Protein AF-A0A9Q0V8D4-F1 (afdb_monomer_lite)

Sequence (263 aa):
MNSQSNSGAQSPTPFKLQGSSTMDSQRQRESESTISQQLVALGELEFRKVFLILSYLGGKNLEEVLSADQIRGFKDLPMRDFESRIWVAFGCRGDYIKEEDRVKDLDWDSGKEHIYHCHVYPDGSYRFKGPYLSEQRNILQRTLGEDNILIVNFEGVKNERDSVSSSLDDYFAKYNKILREGIHVGLRCYRFFVFKDGGKKEKKKDSTTSPVKCCFIRMESVASIDNHDNILCGKTIRQARYLFMHGDNLSSLSNYMARLVTL

InterPro domains:
  IPR007855 RNA-dependent RNA polymerase [PTHR23079] (34-260)
  IPR057596 RDRP, core domain [PF05183] (127-260)
  IPR058751 RDRP, helical domain [PF26252] (38-108)

Secondary structure (DSSP, 8-state):
-------PPPPPPPP-------SGGGSTTS---PPPHHHHHHTTS-HHHHHHHHHHHTT--HHHH--HHHHHHTTTS-HHHHHHHHIIIIITSTTTS-GGGS--S--TTSSPPEEEEEEE-TTS-EEEEEEEE-SS--HHHHHH-GGGEEEEEEEPPP--SS-HHHHHHHHHHHHHHHHHH-EEETTEEEEEEEEEP--TT---S-TTEEEEEEEEEEEEE--TTS-TT-TTTT--HHHHHHHHHTGGG-S-HHHHHHHHTT-

Organism: Salix viminalis (NCBI:txid40686)

pLDDT: mean 76.06, std 22.31, range [28.19, 97.94]

Foldseek 3Di:
DDDDDDDDDDDDDDDDDDDDPDDPPPPPPPDPPPQDLLLQLLLLADLQLLLLLQQLQQQPDSVVQDDSVRSNVLRPDDPVVSLVVSCVSRSVPCVRHHPVQRPPPDPPPPPFAWAKEWEAELQLGIHIGDRDGDPDQDPCCVQQNRSFKYKYWYWDDDCPDPDPPVSVVNSVVSVVCCQVFADDSRQWGWHWQFKEQLPPPPPDDDPGTDRIITMTGTQDGPRPVDDCPRPNDPHDSVVVLCVVQVVVPDPDPVSSNVVRHVD

Structure (mmCIF, N/CA/C/O backbone):
data_AF-A0A9Q0V8D4-F1
#
_entry.id   AF-A0A9Q0V8D4-F1
#
loop_
_atom_site.group_PDB
_atom_site.id
_atom_site.type_symbol
_atom_site.label_atom_id
_atom_site.label_alt_id
_atom_site.label_comp_id
_atom_site.label_asym_id
_atom_site.label_entity_id
_atom_site.label_seq_id
_atom_site.pdbx_PDB_ins_code
_atom_site.Cartn_x
_atom_site.Cartn_y
_atom_site.Cartn_z
_atom_site.occupancy
_atom_site.B_iso_or_equiv
_atom_site.auth_seq_id
_atom_site.auth_comp_id
_atom_site.auth_asym_id
_atom_site.auth_atom_id
_atom_site.pdbx_PDB_model_num
ATOM 1 N N . MET A 1 1 ? 62.689 38.720 -33.793 1.00 34.50 1 MET A N 1
ATOM 2 C CA . MET A 1 1 ? 61.923 37.467 -33.955 1.00 34.50 1 MET A CA 1
ATOM 3 C C . MET A 1 1 ? 62.190 36.577 -32.752 1.00 34.50 1 MET A C 1
ATOM 5 O O . MET A 1 1 ? 63.342 36.431 -32.377 1.00 34.50 1 MET A O 1
ATOM 9 N N . ASN A 1 2 ? 61.106 36.034 -32.199 1.00 33.91 2 ASN A N 1
ATOM 10 C CA . ASN A 1 2 ? 60.981 35.011 -31.152 1.00 33.91 2 ASN A CA 1
ATOM 11 C C . ASN A 1 2 ? 61.173 35.418 -29.684 1.00 33.91 2 ASN A C 1
ATOM 13 O O . ASN A 1 2 ? 62.210 35.246 -29.052 1.00 33.91 2 ASN A O 1
ATOM 17 N N . SER A 1 3 ? 60.039 35.903 -29.185 1.00 33.44 3 SER A N 1
ATOM 18 C CA . SER A 1 3 ? 59.543 3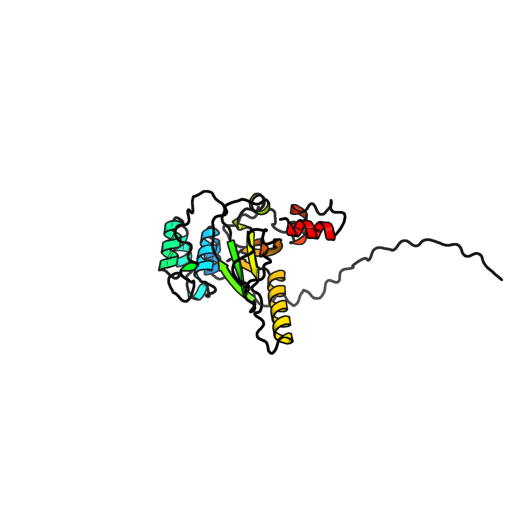6.018 -27.821 1.00 33.44 3 SER A CA 1
ATOM 19 C C . SER A 1 3 ? 59.558 34.687 -27.055 1.00 33.44 3 SER A C 1
ATOM 21 O O . SER A 1 3 ? 59.167 33.648 -27.585 1.00 33.44 3 SER A O 1
ATOM 23 N N . GLN A 1 4 ? 59.939 34.750 -25.778 1.00 34.16 4 GLN A N 1
ATOM 24 C CA . GLN A 1 4 ? 59.767 33.687 -24.787 1.00 34.16 4 GLN A CA 1
ATOM 25 C C . GLN A 1 4 ? 58.281 33.546 -24.412 1.00 34.16 4 GLN A C 1
ATOM 27 O O . GLN A 1 4 ? 57.649 34.519 -24.005 1.00 34.16 4 GLN A O 1
ATOM 32 N N . SER A 1 5 ? 57.726 32.338 -24.526 1.00 35.38 5 SER A N 1
ATOM 33 C CA . SER A 1 5 ? 56.383 31.992 -24.046 1.00 35.38 5 SER A CA 1
ATOM 34 C C . SER A 1 5 ? 56.478 31.227 -22.727 1.00 35.38 5 SER A C 1
ATOM 36 O O . SER A 1 5 ? 56.947 30.090 -22.691 1.00 35.38 5 SER A O 1
ATOM 38 N N . ASN A 1 6 ? 56.025 31.873 -21.654 1.00 33.72 6 ASN A N 1
ATOM 39 C CA . ASN A 1 6 ? 55.907 31.324 -20.309 1.00 33.72 6 ASN A CA 1
ATOM 40 C C . ASN A 1 6 ? 54.561 30.582 -20.178 1.00 33.72 6 ASN A C 1
ATOM 42 O O . ASN A 1 6 ? 53.503 31.154 -20.444 1.00 33.72 6 ASN A O 1
ATOM 46 N N . SER A 1 7 ? 54.600 29.309 -19.794 1.00 33.38 7 SER A N 1
ATOM 47 C CA . SER A 1 7 ? 53.437 28.443 -19.586 1.00 33.38 7 SER A CA 1
ATOM 48 C C . SER A 1 7 ? 52.847 28.651 -18.187 1.00 33.38 7 SER A C 1
ATOM 50 O O . SER A 1 7 ? 53.375 28.136 -17.203 1.00 33.38 7 SER A O 1
ATOM 52 N N . GLY A 1 8 ? 51.748 29.405 -18.099 1.00 30.98 8 GLY A N 1
ATOM 53 C CA . GLY A 1 8 ? 50.935 29.550 -16.889 1.00 30.98 8 GLY A CA 1
ATOM 54 C C . GLY A 1 8 ? 49.796 28.529 -16.856 1.00 30.98 8 GLY A C 1
ATOM 55 O O . GLY A 1 8 ? 48.944 28.520 -17.741 1.00 30.98 8 GLY A O 1
ATOM 56 N N . ALA A 1 9 ? 49.781 27.680 -15.829 1.00 31.69 9 ALA A N 1
ATOM 57 C CA . ALA A 1 9 ? 48.687 26.765 -15.526 1.00 31.69 9 ALA A CA 1
ATOM 58 C C . ALA A 1 9 ? 47.446 27.546 -15.052 1.00 31.69 9 ALA A C 1
ATOM 60 O O . ALA A 1 9 ? 47.523 28.315 -14.095 1.00 31.69 9 ALA A O 1
ATOM 61 N N . GLN A 1 10 ? 46.303 27.343 -15.714 1.00 33.03 10 GLN A N 1
ATOM 62 C CA . GLN A 1 10 ? 45.004 27.873 -15.297 1.00 33.03 10 GLN A CA 1
ATOM 63 C C . GLN A 1 10 ? 44.174 26.774 -14.625 1.00 33.03 10 GLN A C 1
ATOM 65 O O . GLN A 1 10 ? 43.862 25.749 -15.229 1.00 33.03 10 GLN A O 1
ATOM 70 N N . SER A 1 11 ? 43.801 27.017 -13.372 1.00 33.09 11 SER A N 1
ATOM 71 C CA . SER A 1 11 ? 42.804 26.252 -12.620 1.00 33.09 11 SER A CA 1
ATOM 72 C C . SER A 1 11 ? 41.388 26.607 -13.109 1.00 33.09 11 SER A C 1
ATOM 74 O O . SER A 1 11 ? 41.104 27.797 -13.268 1.00 33.09 11 SER A O 1
ATOM 76 N N . PRO A 1 12 ? 40.463 25.647 -13.305 1.00 32.66 12 PRO A N 1
ATOM 77 C CA . PRO A 1 12 ? 39.091 25.973 -13.672 1.00 32.66 12 PRO A CA 1
ATOM 78 C C . PRO A 1 12 ? 38.284 26.454 -12.460 1.00 32.66 12 PRO A C 1
ATOM 80 O O . PRO A 1 12 ? 38.294 25.856 -11.384 1.00 32.66 12 PRO A O 1
ATOM 83 N N . THR A 1 13 ? 37.579 27.560 -12.666 1.00 34.94 13 THR A N 1
ATOM 84 C CA . THR A 1 13 ? 36.689 28.249 -11.726 1.00 34.94 13 THR A CA 1
ATOM 85 C C . THR A 1 13 ? 35.383 27.459 -11.509 1.00 34.94 13 THR A C 1
ATOM 87 O O . THR A 1 13 ? 34.911 26.812 -12.446 1.00 34.94 13 THR A O 1
ATOM 90 N N . PRO A 1 14 ? 34.739 27.513 -10.325 1.00 29.92 14 PRO A N 1
ATOM 91 C CA . PRO A 1 14 ? 33.478 26.812 -10.085 1.00 29.92 14 PRO A CA 1
ATOM 92 C C . PRO A 1 14 ? 32.296 27.549 -10.730 1.00 29.92 14 PRO A C 1
ATOM 94 O O . PRO A 1 14 ? 32.128 28.756 -10.547 1.00 29.92 14 PRO A O 1
ATOM 97 N N . PHE A 1 15 ? 31.439 26.804 -11.431 1.00 28.19 15 PHE A N 1
ATOM 98 C CA . PHE A 1 15 ? 30.155 27.283 -11.946 1.00 28.19 15 PHE A CA 1
ATOM 99 C C . PHE A 1 15 ? 29.238 27.730 -10.797 1.00 28.19 15 PHE A C 1
ATOM 101 O O . PHE A 1 15 ? 28.840 26.936 -9.945 1.00 28.19 15 PHE A O 1
ATOM 108 N N . LYS A 1 16 ? 28.883 29.016 -10.796 1.00 29.31 16 LYS A N 1
ATOM 109 C CA . LYS A 1 16 ? 27.922 29.630 -9.876 1.00 29.31 16 LYS A CA 1
ATOM 110 C C . LYS A 1 16 ? 26.531 29.546 -10.518 1.00 29.31 16 LYS A C 1
ATOM 112 O O . LYS A 1 16 ? 26.264 30.256 -11.481 1.00 29.31 16 LYS A O 1
ATOM 117 N N . LEU A 1 17 ? 25.654 28.678 -10.013 1.00 29.62 17 LEU A N 1
ATOM 118 C CA . LEU A 1 17 ? 24.229 28.699 -10.367 1.00 29.62 17 LEU A CA 1
ATOM 119 C C . LEU A 1 17 ? 23.540 29.788 -9.539 1.00 29.62 17 LEU A C 1
ATOM 121 O O . LEU A 1 17 ? 23.401 29.669 -8.323 1.00 29.62 17 LEU A O 1
ATOM 125 N N . GLN A 1 18 ? 23.163 30.872 -10.210 1.00 30.67 18 GLN A N 1
ATOM 126 C CA . GLN A 1 18 ? 22.430 31.998 -9.644 1.00 30.67 18 GLN A CA 1
ATOM 127 C C . GLN A 1 18 ? 20.932 31.772 -9.885 1.00 30.67 18 GLN A C 1
ATOM 129 O O . GLN A 1 18 ? 20.522 31.456 -11.001 1.00 30.67 18 GLN A O 1
ATOM 134 N N . GLY A 1 19 ? 20.133 31.875 -8.822 1.00 31.94 19 GLY A N 1
ATOM 135 C CA . GLY A 1 19 ? 18.688 31.672 -8.867 1.00 31.94 19 GLY A CA 1
ATOM 136 C C . GLY A 1 19 ? 17.954 32.777 -9.626 1.00 31.94 19 GLY A C 1
ATOM 137 O O . GLY A 1 19 ? 18.363 33.936 -9.616 1.00 31.94 19 GLY A O 1
ATOM 138 N N . SER A 1 20 ? 16.835 32.404 -10.245 1.00 30.89 20 SER A N 1
ATOM 139 C CA . SER A 1 20 ? 15.828 33.330 -10.757 1.00 30.89 20 SER A CA 1
ATOM 140 C C . SER A 1 20 ? 14.457 32.845 -10.294 1.00 30.89 20 SER A C 1
ATOM 142 O O . SER A 1 20 ? 13.921 31.849 -10.772 1.00 30.89 20 SER A O 1
ATOM 144 N N . SER A 1 21 ? 13.944 33.537 -9.282 1.00 44.94 21 SER A N 1
ATOM 145 C CA . SER A 1 21 ? 12.625 33.390 -8.686 1.00 44.94 21 SER A CA 1
ATOM 146 C C . SER A 1 21 ? 11.676 34.398 -9.332 1.00 44.94 21 SER A C 1
ATOM 148 O O . SER A 1 21 ? 11.680 35.561 -8.925 1.00 44.94 21 SER A O 1
ATOM 150 N N . THR A 1 22 ? 10.889 34.023 -10.347 1.00 35.22 22 THR A N 1
ATOM 151 C CA . THR A 1 22 ? 9.712 34.842 -10.742 1.00 35.22 22 THR A CA 1
ATOM 152 C C . THR A 1 22 ? 8.653 34.153 -11.616 1.00 35.22 22 THR A C 1
ATOM 154 O O . THR A 1 22 ? 7.845 34.845 -12.223 1.00 35.22 22 THR A O 1
ATOM 157 N N . MET A 1 23 ? 8.591 32.817 -11.676 1.00 33.41 23 MET A N 1
ATOM 158 C CA . MET A 1 23 ? 7.560 32.107 -12.469 1.00 33.41 23 MET A CA 1
ATOM 159 C C . MET A 1 23 ? 6.637 31.191 -11.639 1.00 33.41 23 MET A C 1
ATOM 161 O O . MET A 1 23 ? 5.681 30.641 -12.180 1.00 33.41 23 MET A O 1
ATOM 165 N N . ASP A 1 24 ? 6.858 31.067 -10.324 1.00 32.22 24 ASP A N 1
ATOM 166 C CA . ASP A 1 24 ? 6.107 30.130 -9.466 1.00 32.22 24 ASP A CA 1
ATOM 167 C C . ASP A 1 24 ? 4.767 30.671 -8.936 1.00 32.22 24 ASP A C 1
ATOM 169 O O . ASP A 1 24 ? 3.929 29.905 -8.461 1.00 32.22 24 ASP A O 1
ATOM 173 N N . SER A 1 25 ? 4.497 31.973 -9.053 1.00 34.06 25 SER A N 1
ATOM 174 C CA . SER A 1 25 ? 3.331 32.589 -8.394 1.00 34.06 25 SER A CA 1
ATOM 175 C C . SER A 1 25 ? 1.994 32.425 -9.133 1.00 34.06 25 SER A C 1
ATOM 177 O O . SER A 1 25 ? 0.979 32.940 -8.667 1.00 34.06 25 SER A O 1
ATOM 179 N N . GLN A 1 26 ? 1.950 31.720 -10.270 1.00 36.88 26 GLN A N 1
ATOM 180 C CA . GLN A 1 26 ? 0.725 31.572 -11.078 1.00 36.88 26 GLN A CA 1
ATOM 181 C C . GLN A 1 26 ? 0.238 30.130 -11.289 1.00 36.88 26 GLN A C 1
ATOM 183 O O . GLN A 1 26 ? -0.765 29.942 -11.969 1.00 36.88 26 GLN A O 1
ATOM 188 N N . ARG A 1 27 ? 0.863 29.115 -10.671 1.00 37.31 27 ARG A N 1
ATOM 189 C CA . ARG A 1 27 ? 0.414 27.707 -10.786 1.00 37.31 27 ARG A CA 1
ATOM 190 C C . ARG A 1 27 ? -0.166 27.074 -9.519 1.00 37.31 27 ARG A C 1
ATOM 192 O O . ARG A 1 27 ? -0.635 25.947 -9.586 1.00 37.31 27 ARG A O 1
ATOM 199 N N . GLN A 1 28 ? -0.216 27.777 -8.388 1.00 38.19 28 GLN A N 1
ATOM 200 C CA . GLN A 1 28 ? -0.781 27.240 -7.137 1.00 38.19 28 GLN A CA 1
ATOM 201 C C . GLN A 1 28 ? -2.301 27.446 -6.985 1.00 38.19 28 GLN A C 1
ATOM 203 O O . GLN A 1 28 ? -2.777 27.717 -5.887 1.00 38.19 28 GLN A O 1
ATOM 208 N N . ARG A 1 29 ? -3.090 27.364 -8.064 1.00 40.16 29 ARG A N 1
ATOM 209 C CA . ARG A 1 29 ? -4.550 27.555 -7.955 1.00 40.16 29 ARG A CA 1
ATOM 210 C C . ARG A 1 29 ? -5.429 26.558 -8.702 1.00 40.16 29 ARG A C 1
ATOM 212 O O . ARG A 1 29 ? -6.610 26.830 -8.876 1.00 40.16 29 ARG A O 1
ATOM 219 N N . GLU A 1 30 ? -4.903 25.393 -9.070 1.00 37.16 30 GLU A N 1
ATOM 220 C CA . GLU A 1 30 ? -5.718 24.326 -9.655 1.00 37.16 30 GLU A CA 1
ATOM 221 C C . GLU A 1 30 ? -5.429 22.980 -8.968 1.00 37.16 30 GLU A C 1
ATOM 223 O O . GLU A 1 30 ? -4.293 22.518 -8.926 1.00 37.16 30 GLU A O 1
ATOM 228 N N . SER A 1 31 ? -6.506 22.424 -8.396 1.00 41.25 31 SER A N 1
ATOM 229 C CA . SER A 1 31 ? -6.669 21.208 -7.582 1.00 41.25 31 SER A CA 1
ATOM 230 C C . SER A 1 31 ? -6.040 21.191 -6.179 1.00 41.25 31 SER A C 1
ATOM 232 O O . SER A 1 31 ? -5.084 20.464 -5.917 1.00 41.25 31 SER A O 1
ATOM 234 N N . GLU A 1 32 ? -6.677 21.868 -5.218 1.00 41.41 32 GLU A N 1
ATOM 235 C CA . GLU A 1 32 ? -6.801 21.278 -3.878 1.00 41.41 32 GLU A CA 1
ATOM 236 C C . GLU A 1 32 ? -7.605 19.979 -4.037 1.00 41.41 32 GLU A C 1
ATOM 238 O O . GLU A 1 32 ? -8.834 19.982 -4.026 1.00 41.41 32 GLU A O 1
ATOM 243 N N . SER A 1 33 ? -6.926 18.857 -4.288 1.00 57.62 33 SER A N 1
ATOM 244 C CA . SER A 1 33 ? -7.575 17.550 -4.249 1.00 57.62 33 SER A CA 1
ATOM 245 C C . SER A 1 33 ? -7.997 17.303 -2.804 1.00 57.62 33 SER A C 1
ATOM 247 O O . SER A 1 33 ? -7.166 16.966 -1.957 1.00 57.62 33 SER A O 1
ATOM 249 N N . THR A 1 34 ? -9.269 17.532 -2.492 1.00 81.00 34 THR A N 1
ATOM 250 C CA . THR A 1 34 ? -9.817 17.220 -1.175 1.00 81.00 34 THR A CA 1
ATOM 251 C C . THR A 1 34 ? -9.578 15.737 -0.900 1.00 81.00 34 THR A C 1
ATOM 253 O O . THR A 1 34 ? -10.016 14.883 -1.670 1.00 81.00 34 THR A O 1
ATOM 256 N N . ILE A 1 35 ? -8.838 15.425 0.166 1.00 87.69 35 ILE A N 1
ATOM 257 C CA . ILE A 1 35 ? -8.590 14.041 0.579 1.00 87.69 35 ILE A CA 1
ATOM 258 C C . ILE A 1 35 ? -9.947 13.385 0.864 1.00 87.69 35 ILE A C 1
ATOM 260 O O . ILE A 1 35 ? -10.732 13.916 1.653 1.00 87.69 35 ILE A O 1
ATOM 264 N N . SER A 1 36 ? -10.235 12.246 0.225 1.00 94.44 36 SER A N 1
ATOM 265 C CA . SER A 1 36 ? -11.513 11.554 0.417 1.00 94.44 36 SER A CA 1
ATOM 266 C C . SER A 1 36 ? -11.652 11.043 1.853 1.00 94.44 36 SER A C 1
ATOM 268 O O . SER A 1 36 ? -10.671 10.681 2.510 1.00 94.44 36 SER A O 1
ATOM 270 N N . GLN A 1 37 ? -12.885 10.984 2.362 1.00 96.56 37 GLN A N 1
ATOM 271 C CA . GLN A 1 37 ? -13.141 10.489 3.720 1.00 96.56 37 GLN A CA 1
ATOM 272 C C . GLN A 1 37 ? -12.696 9.029 3.896 1.00 96.56 37 GLN A C 1
ATOM 274 O O . GLN A 1 37 ? -12.321 8.632 4.998 1.00 96.56 37 GLN A O 1
ATOM 279 N N . GLN A 1 38 ? -12.705 8.243 2.818 1.00 97.38 38 GLN A N 1
ATOM 280 C CA . GLN A 1 38 ? -12.220 6.870 2.769 1.00 97.38 38 GLN A CA 1
ATOM 281 C C . GLN A 1 38 ? -10.701 6.808 2.945 1.00 97.38 38 GLN A C 1
ATOM 283 O O . GLN A 1 38 ? -10.216 5.991 3.725 1.00 97.38 38 GLN A O 1
ATOM 288 N N . LEU A 1 39 ? -9.949 7.691 2.279 1.00 96.56 39 LEU A N 1
ATOM 289 C CA . LEU A 1 39 ? -8.502 7.793 2.473 1.00 96.56 39 LEU A CA 1
ATOM 290 C C . LEU A 1 39 ? -8.156 8.254 3.893 1.00 96.56 39 LEU A C 1
ATOM 292 O O . LEU A 1 39 ? -7.235 7.701 4.494 1.00 96.56 39 LEU A O 1
ATOM 296 N N . VAL A 1 40 ? -8.920 9.199 4.456 1.00 96.44 40 VAL A N 1
ATOM 297 C CA . VAL A 1 40 ? -8.787 9.588 5.872 1.00 96.44 40 VAL A CA 1
ATOM 298 C C . VAL A 1 40 ? -9.030 8.385 6.780 1.00 96.44 40 VAL A C 1
ATOM 300 O O . VAL A 1 40 ? -8.190 8.100 7.626 1.00 96.44 40 VAL A O 1
ATOM 303 N N . ALA A 1 41 ? -10.115 7.635 6.559 1.00 97.56 41 ALA A N 1
ATOM 304 C CA . ALA A 1 41 ? -10.421 6.439 7.337 1.00 97.56 41 ALA A CA 1
ATOM 305 C C . ALA A 1 41 ? -9.311 5.380 7.227 1.00 97.56 41 ALA A C 1
ATOM 307 O O . ALA A 1 41 ? -8.917 4.821 8.245 1.00 97.56 41 ALA A O 1
ATOM 308 N N . LEU A 1 42 ? -8.739 5.144 6.037 1.00 97.44 42 LEU A N 1
ATOM 309 C CA . LEU A 1 42 ? -7.567 4.269 5.889 1.00 97.44 42 LEU A CA 1
ATOM 310 C C . LEU A 1 42 ? -6.370 4.772 6.709 1.00 97.44 42 LEU A C 1
ATOM 312 O O . LEU A 1 42 ? -5.655 3.966 7.296 1.00 97.44 42 LEU A O 1
ATOM 316 N N . GLY A 1 43 ? -6.165 6.087 6.794 1.00 95.81 43 GLY A N 1
ATOM 317 C CA . GLY A 1 43 ? -5.111 6.704 7.603 1.00 95.81 43 GLY A CA 1
ATOM 318 C C . GLY A 1 43 ? -5.235 6.485 9.116 1.00 95.81 43 GLY A C 1
ATOM 319 O O . GLY A 1 43 ? -4.294 6.797 9.845 1.00 95.81 43 GLY A O 1
ATOM 320 N N . GLU A 1 44 ? -6.362 5.946 9.589 1.00 95.94 44 GLU A N 1
ATOM 321 C CA . GLU A 1 44 ? -6.610 5.603 10.993 1.00 95.94 44 GLU A CA 1
ATOM 322 C C . GLU A 1 44 ? -6.272 4.135 11.326 1.00 95.94 44 GLU A C 1
ATOM 324 O O . GLU A 1 44 ? -6.278 3.766 12.502 1.00 95.94 44 GLU A O 1
ATOM 329 N N . LEU A 1 45 ? -6.022 3.290 10.317 1.00 96.62 45 LEU A N 1
ATOM 330 C CA . LEU A 1 45 ? -5.772 1.853 10.468 1.00 96.62 45 LEU A CA 1
ATOM 331 C C . LEU A 1 45 ? -4.266 1.542 10.532 1.00 96.62 45 LEU A C 1
ATOM 333 O O . LEU A 1 45 ? -3.431 2.236 9.949 1.00 96.62 45 LEU A O 1
ATOM 337 N N . GLU A 1 46 ? -3.918 0.427 11.184 1.00 94.69 46 GLU A N 1
ATOM 338 C CA . GLU A 1 46 ? -2.583 -0.178 11.076 1.00 94.69 46 GLU A CA 1
ATOM 339 C C . GLU A 1 46 ? -2.218 -0.431 9.603 1.00 94.69 46 GLU A C 1
ATOM 341 O O . GLU A 1 46 ? -3.072 -0.826 8.803 1.00 94.69 46 GLU A O 1
ATOM 346 N N . PHE A 1 47 ? -0.945 -0.263 9.221 1.00 94.94 47 PHE A N 1
ATOM 347 C CA . PHE A 1 47 ? -0.563 -0.345 7.806 1.00 94.94 47 PHE A CA 1
ATOM 348 C C . PHE A 1 47 ? -0.898 -1.687 7.161 1.00 94.94 47 PHE A C 1
ATOM 350 O O . PHE A 1 47 ? -1.443 -1.704 6.061 1.00 94.94 47 PHE A O 1
ATOM 357 N N . ARG A 1 48 ? -0.654 -2.803 7.857 1.00 94.56 48 ARG A N 1
ATOM 358 C CA . ARG A 1 48 ? -1.000 -4.146 7.370 1.00 94.56 48 ARG A CA 1
ATOM 359 C C . ARG A 1 48 ? -2.476 -4.276 6.977 1.00 94.56 48 ARG A C 1
ATOM 361 O O . ARG A 1 48 ? -2.784 -4.919 5.976 1.00 94.56 48 ARG A O 1
ATOM 368 N N . LYS A 1 49 ? -3.382 -3.607 7.700 1.00 96.44 49 LYS A N 1
ATOM 369 C CA . LYS A 1 49 ? -4.820 -3.577 7.398 1.00 96.44 49 LYS A CA 1
ATOM 370 C C . LYS A 1 49 ? -5.119 -2.747 6.155 1.00 96.44 49 LYS A C 1
ATOM 372 O O . LYS A 1 49 ? -5.834 -3.209 5.268 1.00 96.44 49 LYS A O 1
ATOM 377 N N . VAL A 1 50 ? -4.536 -1.549 6.075 1.00 97.38 50 VAL A N 1
ATOM 378 C CA . VAL A 1 50 ? -4.640 -0.672 4.896 1.00 97.38 50 VAL A CA 1
ATOM 379 C C . VAL A 1 50 ? -4.167 -1.406 3.648 1.00 97.38 50 VAL A C 1
ATOM 381 O O . VAL A 1 50 ? -4.864 -1.440 2.636 1.00 97.38 50 VAL A O 1
ATOM 384 N N . PHE A 1 51 ? -2.998 -2.035 3.736 1.00 97.44 51 PHE A N 1
ATOM 385 C CA . PHE A 1 51 ? -2.392 -2.742 2.623 1.00 97.44 51 PHE A CA 1
ATOM 386 C C . PHE A 1 51 ? -3.257 -3.910 2.149 1.00 97.44 51 PHE A C 1
ATOM 388 O O . PHE A 1 51 ? -3.465 -4.071 0.949 1.00 97.44 51 PHE A O 1
ATOM 395 N N . LEU A 1 52 ? -3.804 -4.693 3.082 1.00 96.56 52 LEU A N 1
ATOM 396 C CA . LEU A 1 52 ? -4.643 -5.839 2.750 1.00 96.56 52 LEU A CA 1
ATOM 397 C C . LEU A 1 52 ? -5.969 -5.412 2.095 1.00 96.56 52 LEU A C 1
ATOM 399 O O . LEU A 1 52 ? -6.375 -6.032 1.114 1.00 96.56 52 LEU A O 1
ATOM 403 N N . ILE A 1 53 ? -6.596 -4.314 2.548 1.00 97.38 53 ILE A N 1
ATOM 404 C CA . ILE A 1 53 ? -7.766 -3.726 1.864 1.00 97.38 53 ILE A CA 1
ATOM 405 C C . ILE A 1 53 ? -7.414 -3.388 0.414 1.00 97.38 53 ILE A C 1
ATOM 407 O O . ILE A 1 53 ? -8.100 -3.826 -0.507 1.00 97.38 53 ILE A O 1
ATOM 411 N N . LEU A 1 54 ? -6.329 -2.640 0.200 1.00 97.12 54 LEU A N 1
ATOM 412 C CA . LEU A 1 54 ? -5.920 -2.205 -1.137 1.00 97.12 54 LEU A CA 1
ATOM 413 C C . LEU A 1 54 ? -5.497 -3.381 -2.031 1.00 97.12 54 LEU A C 1
ATOM 415 O O . LEU A 1 54 ? -5.735 -3.351 -3.239 1.00 97.12 54 LEU A O 1
ATOM 419 N N . SER A 1 55 ? -4.915 -4.434 -1.453 1.00 95.88 55 SER A N 1
ATOM 420 C CA . SER A 1 55 ? -4.612 -5.672 -2.172 1.00 95.88 55 SER A CA 1
ATOM 421 C C . SER A 1 55 ? -5.894 -6.376 -2.624 1.00 95.88 55 SER A C 1
ATOM 423 O O . SER A 1 55 ? -6.012 -6.723 -3.798 1.00 95.88 55 SER A O 1
ATOM 425 N N . TYR A 1 56 ? -6.891 -6.506 -1.742 1.00 96.25 56 TYR A N 1
ATOM 426 C CA . TYR A 1 56 ? -8.147 -7.208 -2.041 1.00 96.25 56 TYR A CA 1
ATOM 427 C C . TYR A 1 56 ? -9.083 -6.412 -2.955 1.00 96.25 56 TYR A C 1
ATOM 429 O O . TYR A 1 56 ? -9.923 -7.005 -3.625 1.00 96.25 56 TYR A O 1
ATOM 437 N N . LEU A 1 57 ? -8.922 -5.088 -3.037 1.00 95.00 57 LEU A N 1
ATOM 438 C CA . LEU A 1 57 ? -9.575 -4.269 -4.062 1.00 95.00 57 LEU A CA 1
ATOM 439 C C . LEU A 1 57 ? -9.016 -4.537 -5.462 1.00 95.00 57 LEU A C 1
ATOM 441 O O . LEU A 1 57 ? -9.694 -4.261 -6.447 1.00 95.00 57 LEU A O 1
ATOM 445 N N . GLY A 1 58 ? -7.780 -5.035 -5.575 1.00 91.06 58 GLY A N 1
ATOM 446 C CA . GLY A 1 58 ? -7.186 -5.430 -6.851 1.00 91.06 58 GLY A CA 1
ATOM 447 C C . GLY A 1 58 ? -7.153 -4.327 -7.912 1.00 91.06 58 GLY A C 1
ATOM 448 O O . GLY A 1 58 ? -7.223 -4.616 -9.106 1.00 91.06 58 GLY A O 1
ATOM 449 N N . GLY A 1 59 ? -7.048 -3.067 -7.485 1.00 89.50 59 GLY A N 1
ATOM 450 C CA . GLY A 1 59 ? -7.037 -1.892 -8.361 1.00 89.50 59 GLY A CA 1
ATOM 451 C C . GLY A 1 59 ? -8.412 -1.272 -8.632 1.00 89.50 59 GLY A C 1
ATOM 452 O O . GLY A 1 59 ? -8.488 -0.299 -9.378 1.00 89.50 59 GLY A O 1
ATOM 453 N N . LYS A 1 60 ? -9.494 -1.794 -8.039 1.00 92.62 60 LYS A N 1
ATOM 454 C CA . LYS A 1 60 ? -10.794 -1.109 -8.032 1.00 92.62 60 LYS A CA 1
ATOM 455 C C . LYS A 1 60 ? -10.728 0.168 -7.197 1.00 92.62 60 LYS A C 1
ATOM 457 O O . LYS A 1 60 ? -9.950 0.265 -6.247 1.00 92.62 60 LYS A O 1
ATOM 462 N N . ASN A 1 61 ? -11.569 1.130 -7.560 1.00 92.31 61 ASN A N 1
ATOM 463 C CA . ASN A 1 61 ? -11.686 2.393 -6.851 1.00 92.31 61 ASN A CA 1
ATOM 464 C C . ASN A 1 61 ? -12.192 2.150 -5.412 1.00 92.31 61 ASN A C 1
ATOM 466 O O . ASN A 1 61 ? -13.159 1.419 -5.201 1.00 92.31 61 ASN A O 1
ATOM 470 N N . LEU A 1 62 ? -11.513 2.734 -4.419 1.00 95.00 62 LEU A N 1
ATOM 471 C CA . LEU A 1 62 ? -11.824 2.544 -2.999 1.00 95.00 62 LEU A CA 1
ATOM 472 C C . LEU A 1 62 ? -13.216 3.088 -2.658 1.00 95.00 62 LEU A C 1
ATOM 474 O O . LEU A 1 62 ? -13.988 2.423 -1.967 1.00 95.00 62 LEU A O 1
ATOM 478 N N . GLU A 1 63 ? -13.525 4.283 -3.156 1.00 94.44 63 GLU A N 1
ATOM 479 C CA . GLU A 1 63 ? -14.764 5.014 -2.919 1.00 94.44 63 GLU A CA 1
ATOM 480 C C . GLU A 1 63 ? -15.992 4.325 -3.535 1.00 94.44 63 GLU A C 1
ATOM 482 O O . GLU A 1 63 ? -17.096 4.478 -3.016 1.00 94.44 63 GLU A O 1
ATOM 487 N N . GLU A 1 64 ? -15.808 3.532 -4.594 1.00 93.44 64 GLU A N 1
ATOM 488 C CA . GLU A 1 64 ? -16.872 2.729 -5.216 1.00 93.44 64 GLU A CA 1
ATOM 489 C C . GLU A 1 64 ? -17.200 1.445 -4.436 1.00 93.44 64 GLU A C 1
ATOM 491 O O . GLU A 1 64 ? -18.280 0.874 -4.603 1.00 93.44 64 GLU A O 1
ATOM 49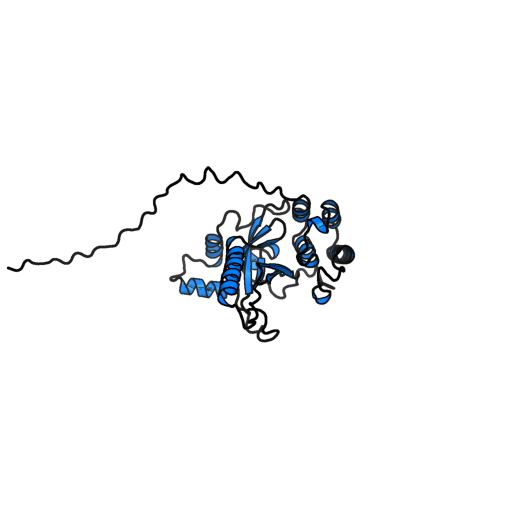6 N N . VAL A 1 65 ? -16.276 0.960 -3.600 1.00 94.75 65 VAL A N 1
ATOM 497 C CA . VAL A 1 65 ? -16.410 -0.343 -2.926 1.00 94.75 65 VAL A CA 1
ATOM 498 C C . VAL A 1 65 ? -16.700 -0.207 -1.437 1.00 94.75 65 VAL A C 1
ATOM 500 O O . VAL A 1 65 ? -17.455 -1.017 -0.894 1.00 94.75 65 VAL A O 1
ATOM 503 N N . LEU A 1 66 ? -16.100 0.780 -0.769 1.00 96.00 66 LEU A N 1
ATOM 504 C CA . LEU A 1 66 ? -16.169 0.942 0.680 1.00 96.00 66 LEU A CA 1
ATOM 505 C C . LEU A 1 66 ? -16.559 2.365 1.076 1.00 96.00 66 LEU A C 1
ATOM 507 O O . LEU A 1 66 ? -16.028 3.354 0.568 1.00 96.00 66 LEU A O 1
ATOM 511 N N . SER A 1 67 ? -17.434 2.467 2.076 1.00 97.19 67 SER A N 1
ATOM 512 C CA . SER A 1 67 ? -17.650 3.721 2.794 1.00 97.19 67 SER A CA 1
ATOM 513 C C . SER A 1 67 ? -16.584 3.938 3.872 1.00 97.19 67 SER A C 1
ATOM 515 O O . SER A 1 67 ? -15.968 2.994 4.377 1.00 97.19 67 SER A O 1
ATOM 517 N N . ALA A 1 68 ? -16.391 5.196 4.276 1.00 97.81 68 ALA A N 1
ATOM 518 C CA . ALA A 1 68 ? -15.482 5.539 5.368 1.00 97.81 68 ALA A CA 1
ATOM 519 C C . ALA A 1 68 ? -15.872 4.844 6.691 1.00 97.81 68 ALA A C 1
ATOM 521 O O . ALA A 1 68 ? -15.002 4.385 7.430 1.00 97.81 68 ALA A O 1
ATOM 522 N N . ASP A 1 69 ? -17.171 4.694 6.960 1.00 97.88 69 ASP A N 1
ATOM 523 C CA . ASP A 1 69 ? -17.671 4.036 8.174 1.00 97.88 69 ASP A CA 1
ATOM 524 C C . ASP A 1 69 ? -17.421 2.528 8.169 1.00 97.88 69 ASP A C 1
ATOM 526 O O . ASP A 1 69 ? -17.076 1.958 9.204 1.00 97.88 69 ASP A O 1
ATOM 530 N N . GLN A 1 70 ? -17.523 1.873 7.005 1.00 97.06 70 GLN A N 1
ATOM 531 C CA . GLN A 1 70 ? -17.144 0.464 6.879 1.00 97.06 70 GLN A CA 1
ATOM 532 C C . GLN A 1 70 ? -15.662 0.269 7.204 1.00 97.06 70 GLN A C 1
ATOM 534 O O . GLN A 1 70 ? -15.328 -0.631 7.972 1.00 97.06 70 GLN A O 1
ATOM 539 N N . ILE A 1 71 ? -14.790 1.138 6.678 1.00 97.94 71 ILE A N 1
ATOM 540 C CA . ILE A 1 71 ? -13.344 1.094 6.939 1.00 97.94 71 ILE A CA 1
ATOM 541 C C . ILE A 1 71 ? -13.062 1.248 8.439 1.00 97.94 71 ILE A C 1
ATOM 543 O O . ILE A 1 71 ? -12.344 0.429 9.015 1.00 97.94 71 ILE A O 1
ATOM 547 N N . ARG A 1 72 ? -13.672 2.242 9.098 1.00 97.50 72 ARG A N 1
ATOM 548 C CA . ARG A 1 72 ? -13.523 2.446 10.551 1.00 97.50 72 ARG A CA 1
ATOM 549 C C . ARG A 1 72 ? -14.070 1.282 11.366 1.00 97.50 72 ARG A C 1
ATOM 551 O O . ARG A 1 72 ? -13.454 0.897 12.353 1.00 97.50 72 ARG A O 1
ATOM 558 N N . GLY A 1 73 ? -15.162 0.665 10.922 1.00 97.25 73 GLY A N 1
ATOM 559 C CA . GLY A 1 73 ? -15.727 -0.529 11.551 1.00 97.25 73 GLY A CA 1
ATOM 560 C C . GLY A 1 73 ? -14.785 -1.739 11.558 1.00 97.25 73 GLY A C 1
ATOM 561 O O . GLY A 1 73 ? -15.010 -2.682 12.315 1.00 97.25 73 GLY A O 1
ATOM 562 N N . PHE A 1 74 ? -13.722 -1.728 10.748 1.00 95.75 74 PHE A N 1
ATOM 563 C CA . PHE A 1 74 ? -12.697 -2.770 10.747 1.00 95.75 74 PHE A CA 1
ATOM 564 C C . PHE A 1 74 ? -11.498 -2.469 11.664 1.00 95.75 74 PHE A C 1
ATOM 566 O O . PHE A 1 74 ? -10.660 -3.348 11.894 1.00 95.75 74 PHE A O 1
ATOM 573 N N . LYS A 1 75 ? -11.390 -1.241 12.183 1.00 95.00 75 LYS A N 1
ATOM 574 C CA . LYS A 1 75 ? -10.195 -0.726 12.863 1.00 95.00 75 LYS A CA 1
ATOM 575 C C . LYS A 1 75 ? -9.758 -1.576 14.051 1.00 95.00 75 LYS A C 1
ATOM 577 O O . LYS A 1 75 ? -8.577 -1.900 14.141 1.00 95.00 75 LYS A O 1
ATOM 582 N N . ASP A 1 76 ? -10.699 -2.000 14.886 1.00 95.81 76 ASP A N 1
ATOM 583 C CA . ASP A 1 76 ? -10.397 -2.687 16.150 1.00 95.81 76 ASP A CA 1
ATOM 584 C C . ASP A 1 76 ? -10.439 -4.220 16.038 1.00 95.81 76 ASP A C 1
ATOM 586 O O . ASP A 1 76 ? -10.219 -4.930 17.015 1.00 95.81 76 ASP A O 1
ATOM 590 N N . LEU A 1 77 ? -10.699 -4.760 14.841 1.00 96.25 77 LEU A N 1
ATOM 591 C CA . LEU A 1 77 ? -10.737 -6.208 14.633 1.00 96.25 77 LEU A CA 1
ATOM 592 C C . LEU A 1 77 ? -9.328 -6.821 14.724 1.00 96.25 77 LEU A C 1
ATOM 594 O O . LEU A 1 77 ? -8.402 -6.286 14.105 1.00 96.25 77 LEU A O 1
ATOM 598 N N . PRO A 1 78 ? -9.142 -7.966 15.400 1.00 94.44 78 PRO A N 1
ATOM 599 C CA . PRO A 1 78 ? -7.919 -8.757 15.278 1.00 94.44 78 PRO A CA 1
ATOM 600 C C . PRO A 1 78 ? -7.640 -9.109 13.812 1.00 94.44 78 PRO A C 1
ATOM 602 O O . PRO A 1 78 ? -8.576 -9.271 13.032 1.00 94.44 78 PRO A O 1
ATOM 605 N N . MET A 1 79 ? -6.373 -9.257 13.412 1.00 93.88 79 MET A N 1
ATOM 606 C CA . MET A 1 79 ? -6.025 -9.417 11.989 1.00 93.88 79 MET A CA 1
ATOM 607 C C . MET A 1 79 ? -6.702 -10.603 11.297 1.00 93.88 79 MET A C 1
ATOM 609 O O . MET A 1 79 ? -7.086 -10.490 10.134 1.00 93.88 79 MET A O 1
ATOM 613 N N . ARG A 1 80 ? -6.888 -11.720 12.009 1.00 92.44 80 ARG A N 1
ATOM 614 C CA . ARG A 1 80 ? -7.606 -12.888 11.481 1.00 92.44 80 ARG A CA 1
ATOM 615 C C . ARG A 1 80 ? -9.062 -12.550 11.145 1.00 92.44 80 ARG A C 1
ATOM 617 O O . ARG A 1 80 ? -9.522 -12.839 10.044 1.00 92.44 80 ARG A O 1
ATOM 624 N N . ASP A 1 81 ? -9.763 -11.908 12.075 1.00 94.75 81 ASP A N 1
ATOM 625 C CA . ASP A 1 81 ? -11.166 -11.524 11.895 1.00 94.75 81 ASP A CA 1
ATOM 626 C C . ASP A 1 81 ? -11.302 -10.402 10.863 1.00 94.75 81 ASP A C 1
ATOM 628 O O . ASP A 1 81 ? -12.238 -10.390 10.063 1.00 94.75 81 ASP A O 1
ATOM 632 N N . PHE A 1 82 ? -10.337 -9.481 10.855 1.00 96.31 82 PHE A N 1
ATOM 633 C CA . PHE A 1 82 ? -10.214 -8.418 9.871 1.00 96.31 82 PHE A CA 1
ATOM 634 C C . PHE A 1 82 ? -10.127 -8.986 8.450 1.00 96.31 82 PHE A C 1
ATOM 636 O O . PHE A 1 82 ? -10.975 -8.644 7.627 1.00 96.31 82 PHE A O 1
ATOM 643 N N . GLU A 1 83 ? -9.160 -9.875 8.173 1.00 95.75 83 GLU A N 1
ATOM 644 C CA . GLU A 1 83 ? -8.978 -10.503 6.854 1.00 95.75 83 GLU A CA 1
ATOM 645 C C . GLU A 1 83 ? -10.251 -11.220 6.410 1.00 95.75 83 GLU A C 1
ATOM 647 O O . GLU A 1 83 ? -10.768 -10.947 5.324 1.00 95.75 83 GLU A O 1
ATOM 652 N N . SER A 1 84 ? -10.805 -12.072 7.278 1.00 94.44 84 SER A N 1
ATOM 653 C CA . SER A 1 84 ? -12.000 -12.845 6.945 1.00 94.44 84 SER A CA 1
ATOM 654 C C . SER A 1 84 ? -13.179 -11.927 6.624 1.00 94.44 84 SER A C 1
ATOM 656 O O . SER A 1 84 ? -13.958 -12.200 5.707 1.00 94.44 84 SER A O 1
ATOM 658 N N . ARG A 1 85 ? -13.323 -10.816 7.355 1.00 95.81 85 ARG A N 1
ATOM 659 C CA . ARG A 1 85 ? -14.422 -9.873 7.152 1.00 95.81 85 ARG A CA 1
ATOM 660 C C . ARG A 1 85 ? -14.284 -9.090 5.853 1.00 95.81 85 ARG A C 1
ATOM 662 O O . ARG A 1 85 ? -15.277 -8.963 5.140 1.00 95.81 85 ARG A O 1
ATOM 669 N N . ILE A 1 86 ? -13.093 -8.594 5.517 1.00 95.69 86 ILE A N 1
ATOM 670 C CA . ILE A 1 86 ? -12.893 -7.880 4.245 1.00 95.69 86 ILE A CA 1
ATOM 671 C C . ILE A 1 86 ? -12.971 -8.831 3.044 1.00 95.69 86 ILE A C 1
ATOM 673 O O . ILE A 1 86 ? -13.495 -8.451 1.994 1.00 95.69 86 ILE A O 1
ATOM 677 N N . TRP A 1 87 ? -12.543 -10.089 3.209 1.00 94.75 87 TRP A N 1
ATOM 678 C CA . TRP A 1 87 ? -12.716 -11.121 2.192 1.00 94.75 87 TRP A CA 1
ATOM 679 C C . TRP A 1 87 ? -14.196 -11.333 1.876 1.00 94.75 87 TRP A C 1
ATOM 681 O O . TRP A 1 87 ? -14.593 -11.240 0.720 1.00 94.75 87 TRP A O 1
ATOM 691 N N . VAL A 1 88 ? -15.028 -11.550 2.898 1.00 93.19 88 VAL A N 1
ATOM 692 C CA . VAL A 1 88 ? -16.477 -11.741 2.718 1.00 93.19 88 VAL A CA 1
ATOM 693 C C . VAL A 1 88 ? -17.162 -10.472 2.198 1.00 93.19 88 VAL A C 1
ATOM 695 O O . VAL A 1 88 ? -18.090 -10.562 1.399 1.00 93.19 88 VAL A O 1
ATOM 698 N N . ALA A 1 89 ? -16.719 -9.284 2.621 1.00 92.38 89 ALA A N 1
ATOM 699 C CA . ALA A 1 89 ? -17.337 -8.024 2.209 1.00 92.38 89 ALA A CA 1
ATOM 700 C C . ALA A 1 89 ? -17.110 -7.699 0.719 1.00 92.38 89 ALA A C 1
ATOM 702 O O . ALA A 1 89 ? -18.034 -7.250 0.025 1.00 92.38 89 ALA A O 1
ATOM 703 N N . PHE A 1 90 ? -15.885 -7.901 0.224 1.00 93.06 90 PHE A N 1
ATOM 704 C CA . PHE A 1 90 ? -15.534 -7.575 -1.161 1.00 93.06 90 PHE A CA 1
ATOM 705 C C . PHE A 1 90 ? -14.436 -8.444 -1.783 1.00 93.06 90 PHE A C 1
ATOM 707 O O . PHE A 1 90 ? -14.447 -8.597 -2.999 1.00 93.06 90 PHE A O 1
ATOM 714 N N . GLY A 1 91 ? -13.518 -9.034 -1.010 1.00 89.50 91 GLY A N 1
ATOM 715 C CA . GLY A 1 91 ? -12.403 -9.810 -1.574 1.00 89.50 91 GLY A CA 1
ATOM 716 C C . GLY A 1 91 ? -12.831 -11.065 -2.350 1.00 89.50 91 GLY A C 1
ATOM 717 O O . GLY A 1 91 ? -12.212 -11.409 -3.349 1.00 89.50 91 GLY A O 1
ATOM 718 N N . CYS A 1 92 ? -13.929 -11.716 -1.957 1.00 88.50 92 CYS A N 1
ATOM 719 C CA . CYS A 1 92 ? -14.457 -12.902 -2.636 1.00 88.50 92 CYS A CA 1
ATOM 720 C C . CYS A 1 92 ? -15.199 -12.590 -3.945 1.00 88.50 92 CYS A C 1
ATOM 722 O O . CYS A 1 92 ? -15.709 -13.504 -4.597 1.00 88.50 92 CYS A O 1
ATOM 724 N N . ARG A 1 93 ? -15.301 -11.310 -4.330 1.00 86.56 93 ARG A N 1
ATOM 725 C CA . ARG A 1 93 ? -15.813 -10.908 -5.641 1.00 86.56 93 ARG A CA 1
ATOM 726 C C . ARG A 1 93 ? -14.728 -11.231 -6.662 1.00 86.56 93 ARG A C 1
ATOM 728 O O . ARG A 1 93 ? -13.687 -10.581 -6.698 1.00 86.56 93 ARG A O 1
ATOM 735 N N . GLY A 1 94 ? -14.956 -12.277 -7.455 1.00 73.12 94 GLY A 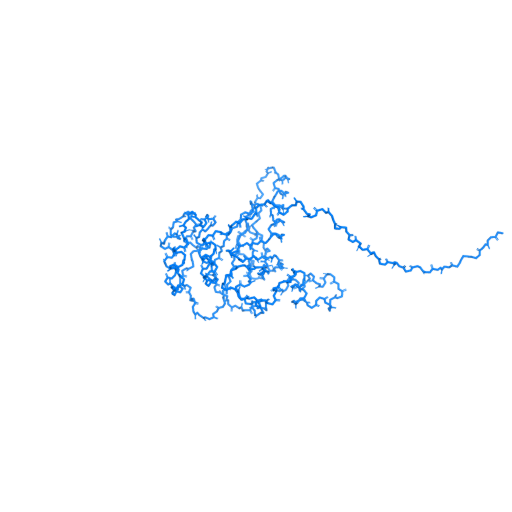N 1
ATOM 736 C CA . GLY A 1 94 ? -13.935 -12.875 -8.324 1.00 73.12 94 GLY A CA 1
ATOM 737 C C . GLY A 1 94 ? -13.318 -11.947 -9.381 1.00 73.12 94 GLY A C 1
ATOM 738 O O . GLY A 1 94 ? -12.358 -12.345 -10.034 1.00 73.12 94 GLY A O 1
ATOM 739 N N . ASP A 1 95 ? -13.830 -10.725 -9.562 1.00 83.88 95 ASP A N 1
ATOM 740 C CA . ASP A 1 95 ? -13.281 -9.722 -10.476 1.00 83.88 95 ASP A CA 1
ATOM 741 C C . ASP A 1 95 ? -12.282 -8.745 -9.821 1.00 83.88 95 ASP A C 1
ATOM 743 O O . ASP A 1 95 ? -11.669 -7.944 -10.531 1.00 83.88 95 ASP A O 1
ATOM 747 N N . TYR A 1 96 ? -12.106 -8.776 -8.493 1.00 87.12 96 TYR A N 1
ATOM 748 C CA . TYR A 1 96 ? -11.228 -7.835 -7.780 1.00 87.12 96 TYR A CA 1
ATOM 749 C C . TYR A 1 96 ? -9.845 -8.457 -7.594 1.00 87.12 96 TYR A C 1
ATOM 751 O O . TYR A 1 96 ? -8.855 -8.012 -8.180 1.00 87.12 96 TYR A O 1
ATOM 759 N N . ILE A 1 97 ? -9.792 -9.551 -6.841 1.00 88.06 97 ILE A N 1
ATOM 760 C CA . ILE A 1 97 ? -8.580 -10.309 -6.551 1.00 88.06 97 ILE A CA 1
ATOM 761 C C . ILE A 1 97 ? -8.809 -11.779 -6.896 1.00 88.06 97 ILE A C 1
ATOM 763 O O . ILE A 1 97 ? -9.905 -12.317 -6.745 1.00 88.06 97 ILE A O 1
ATOM 767 N N . LYS A 1 98 ? -7.760 -12.446 -7.377 1.00 86.56 98 LYS A N 1
ATOM 768 C CA . LYS A 1 98 ? -7.815 -13.886 -7.606 1.00 86.56 98 LYS A CA 1
ATOM 769 C C . LYS A 1 98 ? -7.712 -14.626 -6.280 1.00 86.56 98 LYS A C 1
ATOM 771 O O . LYS A 1 98 ? -6.946 -14.232 -5.408 1.00 86.56 98 LYS A O 1
ATOM 776 N N . GLU A 1 99 ? -8.399 -15.755 -6.156 1.00 85.69 99 GLU A N 1
ATOM 777 C CA . GLU A 1 99 ? -8.359 -16.543 -4.919 1.00 85.69 99 GLU A CA 1
ATOM 778 C C . GLU A 1 99 ? -6.943 -17.028 -4.555 1.00 85.69 99 GLU A C 1
ATOM 780 O O . GLU A 1 99 ? -6.604 -17.101 -3.378 1.00 85.69 99 GLU A O 1
ATOM 785 N N . GLU A 1 100 ? -6.096 -17.281 -5.557 1.00 86.38 100 GLU A N 1
ATOM 786 C CA . GLU A 1 100 ? -4.673 -17.622 -5.390 1.00 86.38 100 GLU A CA 1
ATOM 787 C C . GLU A 1 100 ? -3.834 -16.503 -4.751 1.00 86.38 100 GLU A C 1
ATOM 789 O O . GLU A 1 100 ? -2.825 -16.784 -4.110 1.00 86.38 100 GLU A O 1
ATOM 794 N N . ASP A 1 101 ? -4.256 -15.245 -4.897 1.00 86.38 101 ASP A N 1
ATOM 795 C CA . ASP A 1 101 ? -3.592 -14.084 -4.301 1.00 86.38 101 ASP A CA 1
ATOM 796 C C . ASP A 1 101 ? -4.145 -13.765 -2.894 1.00 86.38 101 ASP A C 1
ATOM 798 O O . ASP A 1 101 ? -3.643 -12.861 -2.220 1.00 86.38 101 ASP A O 1
ATOM 802 N N . ARG A 1 102 ? -5.160 -14.505 -2.415 1.00 91.81 102 ARG A N 1
ATOM 803 C CA . ARG A 1 102 ? -5.698 -14.336 -1.063 1.00 91.81 102 ARG A CA 1
ATOM 804 C C . ARG A 1 102 ? -4.676 -14.794 -0.026 1.00 91.81 102 ARG A C 1
ATOM 806 O O . ARG A 1 102 ? -4.213 -15.931 -0.022 1.00 91.81 102 ARG A O 1
ATOM 813 N N . VAL A 1 103 ? -4.414 -13.917 0.932 1.00 88.00 103 VAL A N 1
ATOM 814 C CA . VAL A 1 103 ? -3.555 -14.177 2.092 1.00 88.00 103 VAL A CA 1
ATOM 815 C C . VAL A 1 103 ? -4.320 -15.011 3.138 1.00 88.00 103 VAL A C 1
ATOM 817 O O . VAL A 1 103 ? -4.750 -14.493 4.165 1.00 88.00 103 VAL A O 1
ATOM 820 N N . LYS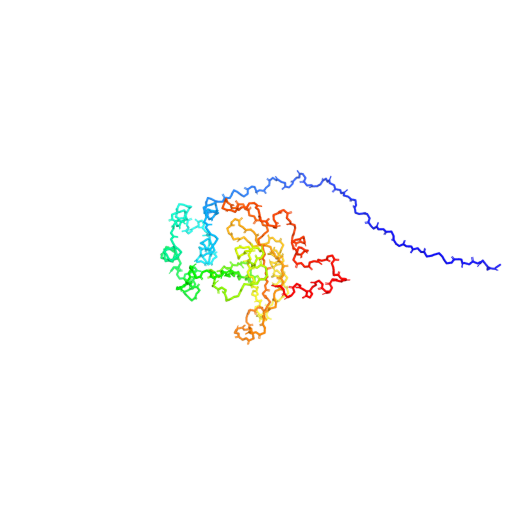 A 1 104 ? -4.545 -16.302 2.845 1.00 78.44 104 LYS A N 1
ATOM 821 C CA . LYS A 1 104 ? -5.133 -17.273 3.789 1.00 78.44 104 LYS A CA 1
ATOM 822 C C . LYS A 1 104 ? -4.072 -17.746 4.792 1.00 78.44 104 LYS A C 1
ATOM 824 O O . LYS A 1 104 ? -2.897 -17.847 4.448 1.00 78.44 104 LYS A O 1
ATOM 829 N N . ASP A 1 105 ? -4.500 -18.047 6.018 1.00 75.19 105 ASP A N 1
ATOM 830 C CA . ASP A 1 105 ? -3.707 -18.746 7.046 1.00 75.19 105 ASP A CA 1
ATOM 831 C C . ASP A 1 105 ? -2.377 -18.080 7.444 1.00 75.19 105 ASP A C 1
ATOM 833 O O . ASP A 1 105 ? -1.458 -18.734 7.940 1.00 75.19 105 ASP A O 1
ATOM 837 N N . LEU A 1 106 ? -2.270 -16.762 7.260 1.00 82.81 106 LEU A N 1
ATOM 838 C CA . LEU A 1 106 ? -1.109 -16.018 7.731 1.00 82.81 106 LEU A CA 1
ATOM 839 C C . LEU A 1 106 ? -1.081 -16.001 9.262 1.00 82.81 106 LEU A C 1
ATOM 841 O O . LEU A 1 106 ? -2.065 -15.637 9.913 1.00 82.81 106 LEU A O 1
ATOM 845 N N . ASP A 1 107 ? 0.070 -16.340 9.838 1.00 86.44 107 ASP A N 1
ATOM 846 C CA . ASP A 1 107 ? 0.318 -16.142 11.263 1.00 86.44 107 ASP A CA 1
ATOM 847 C C . ASP A 1 107 ? 0.650 -14.667 11.540 1.00 86.44 107 ASP A C 1
ATOM 849 O O . ASP A 1 107 ? 1.814 -14.258 11.625 1.00 86.44 107 ASP A O 1
ATOM 853 N N . TRP A 1 108 ? -0.414 -13.864 11.616 1.00 85.75 108 TRP A N 1
ATOM 854 C CA . TRP A 1 108 ? -0.384 -12.410 11.803 1.00 85.75 108 TRP A CA 1
ATOM 855 C C . TRP A 1 108 ? 0.366 -11.949 13.054 1.00 85.75 108 TRP A C 1
ATOM 857 O O . TRP A 1 108 ? 0.836 -10.811 13.089 1.00 85.75 108 TRP A O 1
ATOM 867 N N . ASP A 1 109 ? 0.474 -12.823 14.055 1.00 83.31 109 ASP A N 1
ATOM 868 C CA . ASP A 1 109 ? 1.070 -12.533 15.358 1.00 83.31 109 ASP A CA 1
ATOM 869 C C . ASP A 1 109 ? 2.349 -13.357 15.596 1.00 83.31 109 ASP A C 1
ATOM 871 O O . ASP A 1 109 ? 2.860 -13.427 16.713 1.00 83.31 109 ASP A O 1
ATOM 875 N N . SER A 1 110 ? 2.929 -13.921 14.527 1.00 84.56 110 SER A N 1
ATOM 876 C CA . SER A 1 110 ? 4.200 -14.664 14.565 1.00 84.56 110 SER A CA 1
ATOM 877 C C . SER A 1 110 ? 5.404 -13.832 15.029 1.00 84.56 110 SER A C 1
ATOM 879 O O . SER A 1 110 ? 6.491 -14.377 15.236 1.00 84.56 110 SER A O 1
ATOM 881 N N . GLY A 1 111 ? 5.259 -12.505 15.112 1.00 81.81 111 GLY A N 1
ATOM 882 C CA . GLY A 1 111 ? 6.349 -11.556 15.354 1.00 81.81 111 GLY A CA 1
ATOM 883 C C . GLY A 1 111 ? 7.342 -11.443 14.191 1.00 81.81 111 GLY A C 1
ATOM 884 O O . GLY A 1 111 ? 8.324 -10.704 14.294 1.00 81.81 111 GLY A O 1
ATOM 885 N N . LYS A 1 112 ? 7.112 -12.171 13.090 1.00 85.12 112 LYS A N 1
ATOM 886 C CA . LYS A 1 112 ? 7.874 -12.016 11.852 1.00 85.12 112 LYS A CA 1
ATOM 887 C C . LYS A 1 112 ? 7.466 -10.733 11.154 1.00 85.12 112 LYS A C 1
ATOM 889 O O . LYS A 1 112 ? 6.348 -10.251 11.304 1.00 85.12 112 LYS A O 1
ATOM 894 N N . GLU A 1 113 ? 8.389 -10.223 10.354 1.00 85.25 113 GLU A N 1
ATOM 895 C CA . GLU A 1 113 ? 8.125 -9.017 9.591 1.00 85.25 113 GLU A CA 1
ATOM 896 C C . GLU A 1 113 ? 7.239 -9.271 8.374 1.00 85.25 113 GLU A C 1
ATOM 898 O O . GLU A 1 113 ? 7.281 -10.349 7.782 1.00 85.25 113 GLU A O 1
ATOM 903 N N . HIS A 1 114 ? 6.508 -8.251 7.947 1.00 89.81 114 HIS A N 1
ATOM 904 C CA . HIS A 1 114 ? 5.707 -8.250 6.736 1.00 89.81 114 HIS A CA 1
ATOM 905 C C . HIS A 1 114 ? 6.493 -7.694 5.538 1.00 89.81 114 HIS A C 1
ATOM 907 O O . HIS A 1 114 ? 7.295 -6.764 5.637 1.00 89.81 114 HIS A O 1
ATOM 913 N N . ILE A 1 115 ? 6.250 -8.270 4.363 1.00 91.00 115 ILE A N 1
ATOM 914 C CA . ILE A 1 115 ? 6.735 -7.792 3.071 1.00 91.00 115 ILE A CA 1
ATOM 915 C C . ILE A 1 115 ? 5.534 -7.365 2.238 1.00 91.00 115 ILE A C 1
ATOM 917 O O . ILE A 1 115 ? 4.567 -8.111 2.070 1.00 91.00 115 ILE A O 1
ATOM 921 N N . TYR A 1 116 ? 5.645 -6.170 1.676 1.00 94.56 116 TYR A N 1
ATOM 922 C CA . TYR A 1 116 ? 4.609 -5.512 0.901 1.00 94.56 116 TYR A CA 1
ATOM 923 C C . TYR A 1 116 ? 5.049 -5.407 -0.559 1.00 94.56 116 TYR A C 1
ATOM 925 O O . TYR A 1 116 ? 6.110 -4.842 -0.845 1.00 94.56 116 TYR A O 1
ATOM 933 N N . HIS A 1 117 ? 4.255 -5.949 -1.486 1.00 94.44 117 HIS A N 1
ATOM 934 C CA . HIS A 1 117 ? 4.578 -5.944 -2.913 1.00 94.44 117 HIS A CA 1
ATOM 935 C C . HIS A 1 117 ? 3.634 -5.066 -3.729 1.00 94.44 117 HIS A C 1
ATOM 937 O O . HIS A 1 117 ? 2.422 -5.068 -3.532 1.00 94.44 117 HIS A O 1
ATOM 943 N N . CYS A 1 118 ? 4.186 -4.375 -4.718 1.00 95.38 118 CYS A N 1
ATOM 944 C CA . CYS A 1 118 ? 3.436 -3.668 -5.743 1.00 95.38 118 CYS A CA 1
ATOM 945 C C . CYS A 1 118 ? 3.870 -4.165 -7.123 1.00 95.38 118 CYS A C 1
ATOM 947 O O . CYS A 1 118 ? 5.059 -4.292 -7.407 1.00 95.38 118 CYS A O 1
ATOM 949 N N . HIS A 1 119 ? 2.904 -4.487 -7.970 1.00 93.31 119 HIS A N 1
ATOM 950 C CA . HIS A 1 119 ? 3.119 -4.910 -9.346 1.00 93.31 119 HIS A CA 1
ATOM 951 C C . HIS A 1 119 ? 2.637 -3.795 -10.261 1.00 93.31 119 HIS A C 1
ATOM 953 O O . HIS A 1 119 ? 1.450 -3.477 -10.250 1.00 93.31 119 HIS A O 1
ATOM 959 N N . VAL A 1 120 ? 3.559 -3.208 -11.016 1.00 92.06 120 VAL A N 1
ATOM 960 C CA . VAL A 1 120 ? 3.297 -2.141 -11.980 1.00 92.06 120 VAL A CA 1
ATOM 961 C C . VAL A 1 120 ? 3.153 -2.757 -13.366 1.00 92.06 120 VAL A C 1
ATOM 963 O O . VAL A 1 120 ? 4.033 -3.496 -13.811 1.00 92.06 120 VAL A O 1
ATOM 966 N N . TYR A 1 121 ? 2.053 -2.428 -14.035 1.00 90.31 121 TYR A N 1
ATOM 967 C CA . TYR A 1 121 ? 1.721 -2.891 -15.376 1.00 90.31 121 TYR A CA 1
ATOM 968 C C . TYR A 1 121 ? 2.190 -1.894 -16.445 1.00 90.31 121 TYR A C 1
ATOM 970 O O . TYR A 1 121 ? 2.383 -0.711 -16.146 1.00 90.31 121 TYR A O 1
ATOM 978 N N . PRO A 1 122 ? 2.325 -2.328 -17.713 1.00 86.56 122 PRO A N 1
ATOM 979 C CA . PRO A 1 122 ? 2.781 -1.465 -18.803 1.00 86.56 122 PRO A CA 1
ATOM 980 C C . PRO A 1 122 ? 1.934 -0.212 -19.056 1.00 86.56 122 PRO A C 1
ATOM 982 O O . PRO A 1 122 ? 2.429 0.782 -19.585 1.00 86.56 122 PRO A O 1
ATOM 985 N N . ASP A 1 123 ? 0.659 -0.232 -18.675 1.00 87.50 123 ASP A N 1
ATOM 986 C CA . ASP A 1 123 ? -0.240 0.917 -18.777 1.00 87.50 123 ASP A CA 1
ATOM 987 C C . ASP A 1 123 ? -0.023 1.967 -17.669 1.00 87.50 123 ASP A C 1
ATOM 989 O O . ASP A 1 123 ? -0.617 3.045 -17.721 1.00 87.50 123 ASP A O 1
ATOM 993 N N . GLY A 1 124 ? 0.873 1.695 -16.714 1.00 88.31 124 GLY A N 1
ATOM 994 C CA . GLY A 1 124 ? 1.164 2.540 -15.558 1.00 88.31 124 GLY A CA 1
ATOM 995 C C . GLY A 1 124 ? 0.221 2.310 -14.376 1.00 88.31 124 GLY A C 1
ATOM 996 O O . GLY A 1 124 ? 0.416 2.919 -13.322 1.00 88.31 124 GLY A O 1
ATOM 997 N N . SER A 1 125 ? -0.776 1.434 -14.518 1.00 91.69 125 SER A N 1
ATOM 998 C CA . SER A 1 125 ? -1.567 0.964 -13.386 1.00 91.69 125 SER A CA 1
ATOM 999 C C . SER A 1 125 ? -0.726 0.048 -12.498 1.00 91.69 125 SER A C 1
ATOM 1001 O O . SER A 1 125 ? 0.326 -0.463 -12.894 1.00 91.69 125 SER A O 1
ATOM 1003 N N . TYR A 1 126 ? -1.175 -0.166 -11.266 1.00 93.62 126 TYR A N 1
ATOM 1004 C CA . TYR A 1 126 ? -0.502 -1.081 -10.362 1.00 93.62 126 TYR A CA 1
ATOM 1005 C C . TYR A 1 126 ? -1.469 -1.774 -9.410 1.00 93.62 126 TYR A C 1
ATOM 1007 O O . TYR A 1 126 ? -2.570 -1.294 -9.143 1.00 93.62 126 TYR A O 1
ATOM 1015 N N . ARG A 1 127 ? -1.044 -2.929 -8.894 1.00 94.50 127 ARG A N 1
ATOM 1016 C CA . ARG A 1 127 ? -1.780 -3.711 -7.896 1.00 94.50 127 ARG A CA 1
ATOM 1017 C C . ARG A 1 127 ? -0.883 -4.095 -6.734 1.00 94.50 127 ARG A C 1
ATOM 1019 O O . ARG A 1 127 ? 0.293 -4.404 -6.920 1.00 94.50 127 ARG A O 1
ATOM 1026 N N . PHE A 1 128 ? -1.471 -4.135 -5.547 1.00 95.56 128 PHE A N 1
ATOM 1027 C CA . PHE A 1 128 ? -0.789 -4.569 -4.336 1.00 95.56 128 PHE A CA 1
ATOM 1028 C C . PHE A 1 128 ? -0.954 -6.069 -4.109 1.00 95.56 128 PHE A C 1
ATOM 1030 O O . PHE A 1 128 ? -2.022 -6.633 -4.355 1.00 95.56 128 PHE A O 1
ATOM 1037 N N . LYS A 1 129 ? 0.108 -6.704 -3.617 1.00 92.50 129 LYS A N 1
ATOM 1038 C CA . LYS A 1 129 ? 0.171 -8.131 -3.300 1.00 92.50 129 LYS A CA 1
ATOM 1039 C C . LYS A 1 129 ? 0.770 -8.339 -1.910 1.00 92.50 129 LYS A C 1
ATOM 1041 O O . LYS A 1 129 ? 1.818 -7.768 -1.596 1.00 92.50 129 LYS A O 1
ATOM 1046 N N . GLY A 1 130 ? 0.100 -9.146 -1.093 1.00 90.94 130 GLY A N 1
ATOM 1047 C CA . GLY A 1 130 ? 0.450 -9.377 0.310 1.00 90.94 130 GLY A CA 1
ATOM 1048 C C . GLY A 1 130 ? -0.472 -8.627 1.286 1.00 90.94 130 GLY A C 1
ATOM 1049 O O . GLY A 1 130 ? -1.585 -8.259 0.907 1.00 90.94 130 GLY A O 1
ATOM 1050 N N . PRO A 1 131 ? -0.033 -8.382 2.535 1.00 92.44 131 PRO A N 1
ATOM 1051 C CA . PRO A 1 131 ? 1.303 -8.659 3.077 1.00 92.44 131 PRO A CA 1
ATOM 1052 C C . PRO A 1 131 ? 1.681 -10.146 3.114 1.00 92.44 131 PRO A C 1
ATOM 1054 O O . PRO A 1 131 ? 0.823 -11.013 3.246 1.00 92.44 131 PRO A O 1
ATOM 1057 N N . TYR A 1 132 ? 2.982 -10.426 3.042 1.00 90.19 132 TYR A N 1
ATOM 1058 C CA . TYR A 1 132 ? 3.564 -11.762 3.225 1.00 90.19 132 TYR A CA 1
ATOM 1059 C C . TYR A 1 132 ? 4.526 -11.769 4.410 1.00 90.19 132 TYR A C 1
ATOM 1061 O O . TYR A 1 132 ? 5.140 -10.746 4.685 1.00 90.19 132 TYR A O 1
ATOM 1069 N N . LEU A 1 133 ? 4.717 -12.904 5.084 1.00 87.81 133 LEU A N 1
ATOM 1070 C CA . LEU A 1 133 ? 5.729 -12.992 6.141 1.00 87.81 133 LEU A CA 1
ATOM 1071 C C . LEU A 1 133 ? 7.131 -13.117 5.536 1.00 87.81 133 LEU A C 1
ATOM 1073 O O . LEU A 1 133 ? 7.385 -13.962 4.677 1.00 87.81 133 LEU A O 1
ATOM 1077 N N . SER A 1 134 ? 8.050 -12.294 6.022 1.00 82.38 134 SER A N 1
ATOM 1078 C CA . SER A 1 134 ? 9.471 -12.393 5.732 1.00 82.38 134 SER A CA 1
ATOM 1079 C C . SER A 1 134 ? 10.112 -13.499 6.559 1.00 82.38 134 SER A C 1
ATOM 1081 O O . SER A 1 134 ? 9.892 -13.612 7.766 1.00 82.38 134 SER A O 1
ATOM 1083 N N . GLU A 1 135 ? 10.991 -14.275 5.931 1.00 74.81 135 GLU A N 1
ATOM 1084 C CA . GLU A 1 135 ? 11.880 -15.191 6.649 1.00 74.81 135 GLU A CA 1
ATOM 1085 C C . GLU A 1 135 ? 13.067 -14.459 7.293 1.00 74.81 135 GLU A C 1
ATOM 1087 O O . GLU A 1 135 ? 13.654 -14.956 8.254 1.00 74.81 135 GLU A O 1
ATOM 1092 N N . GLN A 1 136 ? 13.457 -13.293 6.757 1.00 72.75 136 GLN A N 1
ATOM 1093 C CA . GLN A 1 136 ? 14.675 -12.585 7.151 1.00 72.75 136 GLN A CA 1
ATOM 1094 C C . GLN A 1 136 ? 14.499 -11.066 7.125 1.00 72.75 136 GLN A C 1
ATOM 1096 O O . GLN A 1 136 ? 14.010 -10.486 6.159 1.00 72.75 136 GLN A O 1
ATOM 1101 N N . ARG A 1 137 ? 14.989 -10.411 8.177 1.00 71.38 137 ARG A N 1
ATOM 1102 C CA . ARG A 1 137 ? 14.962 -8.955 8.326 1.00 71.38 137 ARG A CA 1
ATOM 1103 C C . ARG A 1 137 ? 16.230 -8.321 7.750 1.00 71.38 137 ARG A C 1
ATOM 1105 O O . ARG A 1 137 ? 17.318 -8.510 8.317 1.00 71.38 137 ARG A O 1
ATOM 1112 N N . ASN A 1 138 ? 16.093 -7.558 6.663 1.00 75.44 138 ASN A N 1
ATOM 1113 C CA . ASN A 1 138 ? 17.204 -6.832 6.032 1.00 75.44 138 ASN A CA 1
ATOM 1114 C C . ASN A 1 138 ? 17.520 -5.503 6.753 1.00 75.44 138 ASN A C 1
ATOM 1116 O O . ASN A 1 138 ? 16.763 -5.051 7.609 1.00 75.44 138 ASN A O 1
ATOM 1120 N N . ILE A 1 139 ? 18.663 -4.880 6.437 1.00 80.12 139 ILE A N 1
ATOM 1121 C CA . ILE A 1 139 ? 19.131 -3.654 7.116 1.00 80.12 139 ILE A CA 1
ATOM 1122 C C . ILE A 1 139 ? 18.117 -2.509 6.976 1.00 80.12 139 ILE A C 1
ATOM 1124 O O . ILE A 1 139 ? 17.821 -1.840 7.962 1.00 80.12 139 ILE A O 1
ATOM 1128 N N . LEU A 1 140 ? 17.535 -2.326 5.787 1.00 82.19 140 LEU A N 1
ATOM 1129 C CA . LEU A 1 140 ? 16.508 -1.308 5.553 1.00 82.19 140 LEU A CA 1
ATOM 1130 C C . LEU A 1 140 ? 15.290 -1.522 6.461 1.00 82.19 140 LEU A C 1
ATOM 1132 O O . LEU A 1 140 ? 14.845 -0.571 7.096 1.00 82.19 140 LEU A O 1
ATOM 1136 N N . GLN A 1 141 ? 14.795 -2.757 6.590 1.00 83.94 141 GLN A N 1
ATOM 1137 C CA . GLN A 1 141 ? 13.672 -3.090 7.479 1.00 83.94 141 GLN A CA 1
ATOM 1138 C C . GLN A 1 141 ? 14.013 -2.869 8.961 1.00 83.94 141 GLN A C 1
ATOM 1140 O O . GLN A 1 141 ? 13.153 -2.462 9.742 1.00 83.94 141 GLN A O 1
ATOM 1145 N N . ARG A 1 142 ? 15.275 -3.077 9.369 1.00 83.56 142 ARG A N 1
ATOM 1146 C CA . ARG A 1 142 ? 15.732 -2.768 10.740 1.00 83.56 142 ARG A CA 1
ATOM 1147 C C . ARG A 1 142 ? 15.683 -1.287 11.044 1.00 83.56 142 ARG A C 1
ATOM 1149 O O . ARG A 1 142 ? 15.269 -0.912 12.133 1.00 83.56 142 ARG A O 1
ATOM 1156 N N . THR A 1 143 ? 16.131 -0.468 10.102 1.00 85.94 143 THR A N 1
ATOM 1157 C CA . THR A 1 143 ? 16.288 0.966 10.337 1.00 85.94 143 THR A CA 1
ATOM 1158 C C . THR A 1 143 ? 15.006 1.747 10.085 1.00 85.94 143 THR A C 1
ATOM 1160 O O . THR A 1 143 ? 14.718 2.681 10.824 1.00 85.94 143 THR A O 1
ATOM 1163 N N . LEU A 1 144 ? 14.248 1.394 9.046 1.00 88.44 144 LEU A N 1
ATOM 1164 C CA . LEU A 1 144 ? 13.030 2.109 8.668 1.00 88.44 144 LEU A CA 1
ATOM 1165 C C . LEU A 1 144 ? 11.769 1.476 9.254 1.00 88.44 144 LEU A C 1
ATOM 1167 O O . LEU A 1 144 ? 10.770 2.165 9.392 1.00 88.44 144 LEU A O 1
ATOM 1171 N N . GLY A 1 145 ? 11.787 0.191 9.600 1.00 89.50 145 GLY A N 1
ATOM 1172 C CA . GLY A 1 145 ? 10.568 -0.574 9.855 1.00 89.50 145 GLY A CA 1
ATOM 1173 C C . GLY A 1 145 ? 9.927 -1.069 8.556 1.00 89.50 145 GLY A C 1
ATOM 1174 O O . GLY A 1 145 ? 10.075 -0.467 7.491 1.00 89.50 145 GLY A O 1
ATOM 1175 N N . GLU A 1 146 ? 9.223 -2.192 8.643 1.00 89.62 146 GLU A N 1
ATOM 1176 C CA . GLU A 1 146 ? 8.630 -2.883 7.493 1.00 89.62 146 GLU A CA 1
ATOM 1177 C C . GLU A 1 146 ? 7.600 -2.043 6.734 1.00 89.62 146 GLU A C 1
ATOM 1179 O O . GLU A 1 146 ? 7.631 -1.987 5.506 1.00 89.62 146 GLU A O 1
ATOM 1184 N N . ASP A 1 147 ? 6.769 -1.295 7.463 1.00 92.31 147 ASP A N 1
ATOM 1185 C CA . ASP A 1 147 ? 5.716 -0.450 6.900 1.00 92.31 147 ASP A CA 1
ATOM 1186 C C . ASP A 1 147 ? 6.273 0.693 6.042 1.00 92.31 147 ASP A C 1
ATOM 1188 O O . ASP A 1 147 ? 5.547 1.343 5.297 1.00 92.31 147 ASP A O 1
ATOM 1192 N N . ASN A 1 148 ? 7.578 0.955 6.116 1.00 93.25 148 ASN A N 1
ATOM 1193 C CA . ASN A 1 148 ? 8.249 2.001 5.358 1.00 93.25 148 ASN A CA 1
ATOM 1194 C C . ASN A 1 148 ? 8.867 1.501 4.050 1.00 93.25 148 ASN A C 1
ATOM 1196 O O . ASN A 1 148 ? 9.528 2.287 3.371 1.00 93.25 148 ASN A O 1
ATOM 1200 N N . ILE A 1 149 ? 8.671 0.230 3.684 1.00 92.88 149 ILE A N 1
ATOM 1201 C CA . ILE A 1 149 ? 9.305 -0.398 2.521 1.00 92.88 149 ILE A CA 1
ATOM 1202 C C . ILE A 1 149 ? 8.254 -1.056 1.628 1.00 92.88 149 ILE A C 1
ATOM 1204 O O . ILE A 1 149 ? 7.410 -1.819 2.086 1.00 92.88 149 ILE A O 1
ATOM 1208 N N . LEU A 1 150 ? 8.357 -0.798 0.325 1.00 95.38 150 LEU A N 1
ATOM 1209 C CA . LEU A 1 150 ? 7.519 -1.393 -0.710 1.00 95.38 150 LEU A CA 1
ATOM 1210 C C . LEU A 1 150 ? 8.404 -2.016 -1.794 1.00 95.38 150 LEU A C 1
ATOM 1212 O O . LEU A 1 150 ? 9.250 -1.340 -2.386 1.00 95.38 150 LEU A O 1
ATOM 1216 N N . ILE A 1 151 ? 8.212 -3.305 -2.067 1.00 93.44 151 ILE A N 1
ATOM 1217 C CA . ILE A 1 151 ? 8.922 -4.020 -3.131 1.00 93.44 151 ILE A CA 1
ATOM 1218 C C . ILE A 1 151 ? 8.109 -3.923 -4.417 1.00 93.44 151 ILE A C 1
ATOM 1220 O O . ILE A 1 151 ? 6.993 -4.424 -4.499 1.00 93.44 151 ILE A O 1
ATOM 1224 N N . VAL A 1 152 ? 8.667 -3.274 -5.431 1.00 93.50 152 VAL A N 1
ATOM 1225 C CA . VAL A 1 152 ? 7.977 -2.949 -6.678 1.00 93.50 152 VAL A CA 1
ATOM 1226 C C . VAL A 1 152 ? 8.541 -3.777 -7.823 1.00 93.50 152 VAL A C 1
ATOM 1228 O O . VAL A 1 152 ? 9.733 -3.713 -8.122 1.00 93.50 152 VAL A O 1
ATOM 1231 N N . ASN A 1 153 ? 7.670 -4.530 -8.482 1.00 91.75 153 ASN A N 1
ATOM 1232 C CA . ASN A 1 153 ? 7.976 -5.301 -9.678 1.00 91.75 153 ASN A CA 1
ATOM 1233 C C . ASN A 1 153 ? 7.362 -4.592 -10.885 1.00 91.75 153 ASN A C 1
ATOM 1235 O O . ASN A 1 153 ? 6.166 -4.310 -10.884 1.00 91.75 153 ASN A O 1
ATOM 1239 N N . PHE A 1 154 ? 8.164 -4.332 -11.911 1.00 87.75 154 PHE A N 1
ATOM 1240 C CA . PHE A 1 154 ? 7.692 -3.754 -13.165 1.00 87.75 154 PHE A CA 1
ATOM 1241 C C . PHE A 1 154 ? 7.517 -4.865 -14.206 1.00 87.75 154 PHE A C 1
ATOM 1243 O O . PHE A 1 154 ? 8.471 -5.583 -14.522 1.00 87.75 154 PHE A O 1
ATOM 1250 N N . GLU A 1 155 ? 6.305 -5.039 -14.728 1.00 84.88 155 GLU A N 1
ATOM 1251 C CA . GLU A 1 155 ? 6.025 -6.048 -15.751 1.00 84.88 155 GLU A CA 1
ATOM 1252 C C . GLU A 1 155 ? 6.604 -5.624 -17.108 1.00 84.88 155 GLU A C 1
ATOM 1254 O O . GLU A 1 155 ? 6.581 -4.452 -17.466 1.00 84.88 155 GLU A O 1
ATOM 1259 N N . GLY A 1 156 ? 7.175 -6.565 -17.860 1.00 72.88 156 GLY A N 1
ATOM 1260 C CA . GLY A 1 156 ? 7.724 -6.259 -19.180 1.00 72.88 156 GLY A CA 1
ATOM 1261 C C . GLY A 1 156 ? 6.627 -6.136 -20.237 1.00 72.88 156 GLY A C 1
ATOM 1262 O O . GLY A 1 156 ? 5.611 -6.826 -20.172 1.00 72.88 156 GLY A O 1
ATOM 1263 N N . VAL A 1 157 ? 6.856 -5.316 -21.264 1.00 66.00 157 VAL A N 1
ATOM 1264 C CA . VAL A 1 157 ? 6.033 -5.355 -22.481 1.00 66.00 157 VAL A CA 1
ATOM 1265 C C . VAL A 1 157 ? 6.289 -6.691 -23.183 1.00 66.00 157 VAL A C 1
ATOM 1267 O O . VAL A 1 157 ? 7.428 -7.004 -23.536 1.00 66.00 157 VAL A O 1
ATOM 1270 N N . LYS A 1 158 ? 5.246 -7.506 -23.378 1.00 62.47 158 LYS A N 1
ATOM 1271 C CA . LYS A 1 158 ? 5.352 -8.705 -24.218 1.00 62.47 158 LYS A CA 1
ATOM 1272 C C . LYS A 1 158 ? 5.461 -8.236 -25.667 1.00 62.47 158 LYS A C 1
ATOM 1274 O O . LYS A 1 158 ? 4.593 -7.512 -26.140 1.00 62.47 158 LYS A O 1
ATOM 1279 N N . ASN A 1 159 ? 6.541 -8.618 -26.347 1.00 51.47 159 ASN A N 1
ATOM 1280 C CA . ASN A 1 159 ? 6.773 -8.280 -27.751 1.00 51.47 159 ASN A CA 1
ATOM 1281 C C . ASN A 1 159 ? 5.744 -8.991 -28.647 1.00 51.47 159 ASN A C 1
ATOM 1283 O O . ASN A 1 159 ? 6.024 -10.067 -29.179 1.00 51.47 159 ASN A O 1
ATOM 1287 N N . GLU A 1 160 ? 4.566 -8.401 -28.827 1.00 49.03 160 GLU A N 1
ATOM 1288 C CA . GLU A 1 160 ? 3.747 -8.671 -30.006 1.00 49.03 160 GLU A CA 1
ATOM 1289 C C . GLU A 1 160 ? 4.245 -7.785 -31.148 1.00 49.03 160 GLU A C 1
ATOM 1291 O O . GLU A 1 160 ? 4.632 -6.634 -30.961 1.00 49.03 160 GLU A O 1
ATOM 1296 N N . ARG A 1 161 ? 4.411 -8.407 -32.311 1.00 53.62 161 ARG A N 1
ATOM 1297 C CA . ARG A 1 161 ? 5.465 -8.084 -33.275 1.00 53.62 161 ARG A CA 1
ATOM 1298 C C . ARG A 1 161 ? 5.205 -6.864 -34.159 1.00 53.62 161 ARG A C 1
ATOM 1300 O O . ARG A 1 161 ? 5.998 -6.641 -35.063 1.00 53.62 161 ARG A O 1
ATOM 1307 N N . ASP A 1 162 ? 4.194 -6.048 -33.887 1.00 45.50 162 ASP A N 1
ATOM 1308 C CA . ASP A 1 162 ? 3.793 -4.964 -34.780 1.00 45.50 162 ASP A CA 1
ATOM 1309 C C . ASP A 1 162 ? 3.431 -3.700 -33.972 1.00 45.50 162 ASP A C 1
ATOM 1311 O O . ASP A 1 162 ? 2.621 -3.769 -33.059 1.00 45.50 162 ASP A O 1
ATOM 1315 N N . SER A 1 163 ? 4.053 -2.556 -34.316 1.00 52.03 163 SER A N 1
ATOM 1316 C CA . SER A 1 163 ? 3.894 -1.188 -33.745 1.00 52.03 163 SER A CA 1
ATOM 1317 C C . SER A 1 163 ? 4.750 -0.769 -32.522 1.00 52.03 163 SER A C 1
ATOM 1319 O O . SER A 1 163 ? 4.279 -0.070 -31.628 1.00 52.03 163 SER A O 1
ATOM 1321 N N . VAL A 1 164 ? 6.033 -1.149 -32.491 1.00 54.94 164 VAL A N 1
ATOM 1322 C CA . VAL A 1 164 ? 6.889 -1.140 -31.281 1.00 54.94 164 VAL A CA 1
ATOM 1323 C C . VAL A 1 164 ? 7.445 0.228 -30.823 1.00 54.94 164 VAL A C 1
ATOM 1325 O O . VAL A 1 164 ? 7.750 0.369 -29.643 1.00 54.94 164 VAL A O 1
ATOM 1328 N N . SER A 1 165 ? 7.607 1.254 -31.670 1.00 55.84 165 SER A N 1
ATOM 1329 C CA . SER A 1 165 ? 8.322 2.473 -31.224 1.00 55.84 165 SER A CA 1
ATOM 1330 C C . SER A 1 165 ? 7.467 3.410 -30.364 1.00 55.84 165 SER A C 1
ATOM 1332 O O . SER A 1 165 ? 7.888 3.801 -29.279 1.00 55.84 165 SER A O 1
ATOM 1334 N N . SER A 1 166 ? 6.241 3.725 -30.792 1.00 57.25 166 SER A N 1
ATOM 1335 C CA . SER A 1 166 ? 5.359 4.638 -30.052 1.00 57.25 166 SER A CA 1
ATOM 1336 C C . SER A 1 166 ? 4.840 4.038 -28.743 1.00 57.25 166 SER A C 1
ATOM 1338 O O . SER A 1 166 ? 4.623 4.767 -27.780 1.00 57.25 166 SER A O 1
ATOM 1340 N N . SER A 1 167 ? 4.652 2.714 -28.688 1.00 65.88 167 SER A N 1
ATOM 1341 C CA . SER A 1 167 ? 4.177 2.018 -27.486 1.00 65.88 167 SER A CA 1
ATOM 1342 C C . SER A 1 167 ? 5.256 1.890 -26.409 1.00 65.88 167 SER A C 1
ATOM 1344 O O . SER A 1 167 ? 4.948 1.904 -25.220 1.00 65.88 167 SER A O 1
ATOM 1346 N N . LEU A 1 168 ? 6.523 1.769 -26.813 1.00 70.62 168 LEU A N 1
ATOM 1347 C CA . LEU A 1 168 ? 7.658 1.618 -25.907 1.00 70.62 168 LEU A CA 1
ATOM 1348 C C . LEU A 1 168 ? 8.048 2.958 -25.265 1.00 70.62 168 LEU A C 1
ATOM 1350 O O . LEU A 1 168 ? 8.319 2.999 -24.065 1.00 70.62 168 LEU A O 1
ATOM 1354 N N . ASP A 1 169 ? 7.999 4.053 -26.026 1.00 76.81 169 ASP A N 1
ATOM 1355 C CA . ASP A 1 169 ? 8.217 5.404 -25.494 1.00 76.81 169 ASP A CA 1
ATOM 1356 C C . ASP A 1 169 ? 7.126 5.799 -24.483 1.00 76.81 169 ASP A C 1
ATOM 1358 O O . ASP A 1 169 ? 7.439 6.313 -23.405 1.00 76.81 169 ASP A O 1
ATOM 1362 N N . ASP A 1 170 ? 5.855 5.496 -24.777 1.00 80.38 170 ASP A N 1
ATOM 1363 C CA . ASP A 1 170 ? 4.734 5.718 -23.850 1.00 80.38 170 ASP A CA 1
ATOM 1364 C C . ASP A 1 170 ? 4.872 4.873 -22.571 1.00 80.38 170 ASP A C 1
ATOM 1366 O O . ASP A 1 170 ? 4.715 5.369 -21.452 1.00 80.38 170 ASP A O 1
ATOM 1370 N N . TYR A 1 171 ? 5.264 3.607 -22.718 1.00 78.25 171 TYR A N 1
ATOM 1371 C CA . TYR A 1 171 ? 5.571 2.718 -21.599 1.00 78.25 171 TYR A CA 1
ATOM 1372 C C . TYR A 1 171 ? 6.687 3.272 -20.698 1.00 78.25 171 TYR A C 1
ATOM 1374 O O . TYR A 1 171 ? 6.527 3.363 -19.475 1.00 78.25 171 TYR A O 1
ATOM 1382 N N . PHE A 1 172 ? 7.807 3.712 -21.280 1.00 80.88 172 PHE A N 1
ATOM 1383 C CA . PHE A 1 172 ? 8.889 4.322 -20.508 1.00 80.88 172 PHE A CA 1
ATOM 1384 C C . PHE A 1 172 ? 8.458 5.630 -19.850 1.00 80.88 172 PHE A C 1
ATOM 1386 O O . PHE A 1 172 ? 8.848 5.895 -18.710 1.00 80.88 172 PHE A O 1
ATOM 1393 N N . ALA A 1 173 ? 7.636 6.440 -20.518 1.00 87.06 173 ALA A N 1
ATOM 1394 C CA . ALA A 1 173 ? 7.088 7.660 -19.937 1.00 87.06 173 ALA A CA 1
ATOM 1395 C C . ALA A 1 173 ? 6.241 7.361 -18.688 1.00 87.06 173 ALA A C 1
ATOM 1397 O O . ALA A 1 173 ? 6.416 8.024 -17.659 1.00 87.06 173 ALA A O 1
ATOM 1398 N N . LYS A 1 174 ? 5.395 6.323 -18.731 1.00 88.81 174 LYS A N 1
ATOM 1399 C CA . LYS A 1 174 ? 4.587 5.857 -17.590 1.00 88.81 174 LYS A CA 1
ATOM 1400 C C . LYS A 1 174 ? 5.448 5.357 -16.432 1.00 88.81 174 LYS A C 1
ATOM 1402 O O . LYS A 1 174 ? 5.211 5.728 -15.283 1.00 88.81 174 LYS A O 1
ATOM 1407 N N . TYR A 1 175 ? 6.503 4.596 -16.707 1.00 87.19 175 TYR A N 1
ATOM 1408 C CA . TYR A 1 175 ? 7.413 4.126 -15.655 1.00 87.19 175 TYR A CA 1
ATOM 1409 C C . TYR A 1 175 ? 8.211 5.266 -15.036 1.00 87.19 175 TYR A C 1
ATOM 1411 O O . TYR A 1 175 ? 8.293 5.381 -13.814 1.00 87.19 175 TYR A O 1
ATOM 1419 N N . ASN A 1 176 ? 8.734 6.168 -15.865 1.00 87.00 176 ASN A N 1
ATOM 1420 C CA . ASN A 1 176 ? 9.430 7.362 -15.397 1.00 87.00 176 ASN A CA 1
ATOM 1421 C C . ASN A 1 176 ? 8.514 8.270 -14.571 1.00 87.00 176 ASN A C 1
ATOM 1423 O O . ASN A 1 176 ? 8.974 8.897 -13.614 1.00 87.00 176 ASN A O 1
ATOM 1427 N N . LYS A 1 177 ? 7.216 8.322 -14.897 1.00 91.75 177 LYS A N 1
ATOM 1428 C CA . LYS A 1 177 ? 6.210 9.000 -14.077 1.00 91.75 177 LYS A CA 1
ATOM 1429 C C . LYS A 1 177 ? 6.138 8.387 -12.677 1.00 91.75 177 LYS A C 1
ATOM 1431 O O . LYS A 1 177 ? 6.295 9.123 -11.709 1.00 91.75 177 LYS A O 1
ATOM 1436 N N . ILE A 1 178 ? 6.014 7.064 -12.566 1.00 92.81 178 ILE A N 1
ATOM 1437 C CA . ILE A 1 178 ? 5.972 6.354 -11.274 1.00 92.81 178 ILE A CA 1
ATOM 1438 C C . ILE A 1 178 ? 7.267 6.547 -10.476 1.00 92.81 178 ILE A C 1
ATOM 1440 O O . ILE A 1 178 ? 7.221 6.796 -9.274 1.00 92.81 178 ILE A O 1
ATOM 1444 N N . LEU A 1 179 ? 8.433 6.485 -11.123 1.00 89.50 179 LEU A N 1
ATOM 1445 C CA . LEU A 1 179 ? 9.719 6.709 -10.450 1.00 89.50 179 LEU A CA 1
ATOM 1446 C C . LEU A 1 179 ? 9.847 8.135 -9.891 1.00 89.50 179 LEU A C 1
ATOM 1448 O O . LEU A 1 179 ? 10.460 8.332 -8.840 1.00 89.50 179 LEU A O 1
ATOM 1452 N N . ARG A 1 180 ? 9.274 9.124 -10.587 1.00 90.25 180 ARG A N 1
ATOM 1453 C CA . ARG A 1 180 ? 9.300 10.538 -10.195 1.00 90.25 180 ARG A CA 1
ATOM 1454 C C . ARG A 1 180 ? 8.274 10.864 -9.109 1.00 90.25 180 ARG A C 1
ATOM 1456 O O . ARG A 1 180 ? 8.609 11.555 -8.148 1.00 90.25 180 ARG A O 1
ATOM 1463 N N . GLU A 1 181 ? 7.038 10.411 -9.284 1.00 93.69 181 GLU A N 1
ATOM 1464 C CA . GLU A 1 181 ? 5.895 10.770 -8.434 1.00 93.69 181 GLU A CA 1
ATOM 1465 C C . GLU A 1 181 ? 5.761 9.851 -7.218 1.00 93.69 181 GLU A C 1
ATOM 1467 O O . GLU A 1 181 ? 5.339 10.304 -6.159 1.00 93.69 181 GLU A O 1
ATOM 1472 N N . GLY A 1 182 ? 6.209 8.602 -7.333 1.00 95.06 182 GLY A N 1
ATOM 1473 C CA . GLY A 1 182 ? 6.044 7.582 -6.309 1.00 95.06 182 GLY A CA 1
ATOM 1474 C C . GLY A 1 182 ? 4.726 6.816 -6.432 1.00 95.06 182 GLY A C 1
ATOM 1475 O O . GLY A 1 182 ? 3.910 7.044 -7.325 1.00 95.06 182 GLY A O 1
ATOM 1476 N N . ILE A 1 183 ? 4.546 5.866 -5.522 1.00 96.88 183 ILE A N 1
ATOM 1477 C CA . ILE A 1 183 ? 3.361 5.016 -5.405 1.00 96.88 183 ILE A CA 1
ATOM 1478 C C . ILE A 1 183 ? 2.669 5.363 -4.095 1.00 96.88 183 ILE A C 1
ATOM 1480 O O . ILE A 1 183 ? 3.295 5.351 -3.033 1.00 96.88 183 ILE A O 1
ATOM 1484 N N . HIS A 1 184 ? 1.374 5.650 -4.174 1.00 95.81 184 HIS A N 1
ATOM 1485 C CA . HIS A 1 184 ? 0.562 5.944 -3.003 1.00 95.81 184 HIS A CA 1
ATOM 1486 C C . HIS A 1 184 ? -0.060 4.658 -2.467 1.00 95.81 184 HIS A C 1
ATOM 1488 O O . HIS A 1 184 ? -0.694 3.908 -3.205 1.00 95.81 184 HIS A O 1
ATOM 1494 N N . VAL A 1 185 ? 0.106 4.417 -1.170 1.00 96.81 185 VAL A N 1
ATOM 1495 C CA . VAL A 1 185 ? -0.584 3.359 -0.431 1.00 96.81 185 VAL A CA 1
ATOM 1496 C C . VAL A 1 185 ? -1.437 4.046 0.627 1.00 96.81 185 VAL A C 1
ATOM 1498 O O . VAL A 1 185 ? -0.956 4.409 1.703 1.00 96.81 185 VAL A O 1
ATOM 1501 N N . GLY A 1 186 ? -2.697 4.313 0.278 1.00 95.44 186 GLY A N 1
ATOM 1502 C CA . GLY A 1 186 ? -3.542 5.227 1.044 1.00 95.44 186 GLY A CA 1
ATOM 1503 C C . GLY A 1 186 ? -2.909 6.621 1.100 1.00 95.44 186 GLY A C 1
ATOM 1504 O O . GLY A 1 186 ? -2.6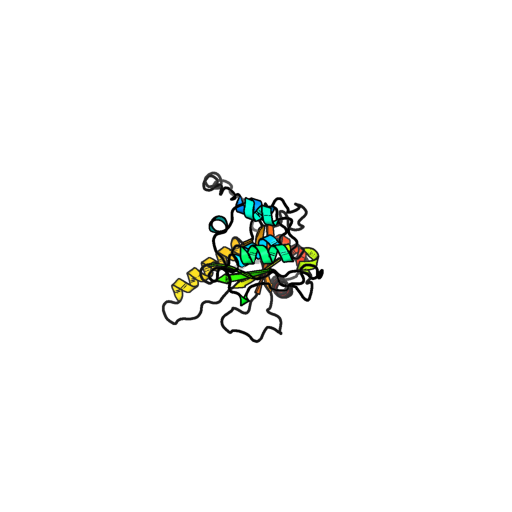04 7.209 0.067 1.00 95.44 186 GLY A O 1
ATOM 1505 N N . LEU A 1 187 ? -2.670 7.125 2.312 1.00 95.00 187 LEU A N 1
ATOM 1506 C CA . LEU A 1 187 ? -2.088 8.452 2.560 1.00 95.00 187 LEU A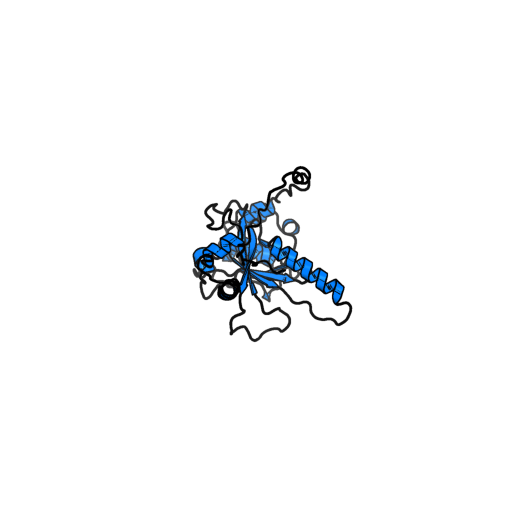 CA 1
ATOM 1507 C C . LEU A 1 187 ? -0.551 8.470 2.665 1.00 95.00 187 LEU A C 1
ATOM 1509 O O . LEU A 1 187 ? 0.024 9.505 3.004 1.00 95.00 187 LEU A O 1
ATOM 1513 N N . ARG A 1 188 ? 0.120 7.343 2.396 1.00 95.25 188 ARG A N 1
ATOM 1514 C CA . ARG A 1 188 ? 1.586 7.216 2.414 1.00 95.25 188 ARG A CA 1
ATOM 1515 C C . ARG A 1 188 ? 2.127 7.190 0.987 1.00 95.25 188 ARG A C 1
ATOM 1517 O O . ARG A 1 188 ? 1.656 6.397 0.175 1.00 95.25 188 ARG A O 1
ATOM 1524 N N . CYS A 1 189 ? 3.144 7.996 0.692 1.00 95.44 189 CYS A N 1
ATOM 1525 C CA . CYS A 1 189 ? 3.821 8.002 -0.605 1.00 95.44 189 CYS A CA 1
ATOM 1526 C C . CYS A 1 189 ? 5.197 7.329 -0.512 1.00 95.44 189 CYS A C 1
ATOM 1528 O O . CYS A 1 189 ? 6.081 7.741 0.254 1.00 95.44 189 CYS A O 1
ATOM 1530 N N . TYR A 1 190 ? 5.372 6.285 -1.321 1.00 96.69 190 TYR A N 1
ATOM 1531 C CA . TYR A 1 190 ? 6.598 5.510 -1.448 1.00 96.69 190 TYR A CA 1
ATOM 1532 C C . TYR A 1 190 ? 7.331 5.959 -2.703 1.00 96.69 190 TYR A C 1
ATOM 1534 O O . TYR A 1 190 ? 6.780 5.916 -3.801 1.00 96.69 190 TYR A O 1
ATOM 1542 N N . ARG A 1 191 ? 8.592 6.366 -2.565 1.00 95.62 191 ARG A N 1
ATOM 1543 C CA . ARG A 1 191 ? 9.415 6.828 -3.688 1.00 95.62 191 ARG A CA 1
ATOM 1544 C C . ARG A 1 191 ? 10.532 5.842 -3.986 1.00 95.62 191 ARG A C 1
ATOM 1546 O O . ARG A 1 191 ? 11.034 5.161 -3.090 1.00 95.62 191 ARG A O 1
ATOM 1553 N N . PHE A 1 192 ? 10.929 5.791 -5.255 1.00 93.38 192 PHE A N 1
ATOM 1554 C CA . PHE A 1 192 ? 11.974 4.890 -5.722 1.00 93.38 192 PHE A CA 1
ATOM 1555 C C . PHE A 1 192 ? 13.282 5.120 -4.960 1.00 93.38 192 PHE A C 1
ATOM 1557 O O . PHE A 1 192 ? 13.864 6.209 -5.002 1.00 93.38 192 PHE A O 1
ATOM 1564 N N . PHE A 1 193 ? 13.772 4.071 -4.302 1.00 90.69 193 PHE A N 1
ATOM 1565 C CA . PHE A 1 193 ? 15.013 4.117 -3.548 1.00 90.69 193 PHE A CA 1
ATOM 1566 C C . PHE A 1 193 ? 16.147 3.460 -4.324 1.00 90.69 193 PHE A C 1
ATOM 1568 O O . PHE A 1 193 ? 17.163 4.112 -4.575 1.00 90.69 193 PHE A O 1
ATOM 1575 N N . VAL A 1 194 ? 15.972 2.205 -4.738 1.00 87.00 194 VAL A N 1
ATOM 1576 C CA . VAL A 1 194 ? 17.070 1.376 -5.244 1.00 87.00 194 VAL A CA 1
ATOM 1577 C C . VAL A 1 194 ? 16.576 0.178 -6.050 1.00 87.00 194 VAL A C 1
ATOM 1579 O O . VAL A 1 194 ? 15.474 -0.312 -5.820 1.00 87.00 194 VAL A O 1
ATOM 1582 N N . PHE A 1 195 ? 17.394 -0.311 -6.981 1.00 81.56 195 PHE A N 1
ATOM 1583 C CA . PHE A 1 195 ? 17.194 -1.612 -7.620 1.00 81.56 195 PHE A CA 1
ATOM 1584 C C . PHE A 1 195 ? 17.768 -2.718 -6.732 1.00 81.56 195 PHE A C 1
ATOM 1586 O O . PHE A 1 195 ? 18.923 -2.631 -6.327 1.00 81.56 195 PHE A O 1
ATOM 1593 N N . LYS A 1 196 ? 16.978 -3.756 -6.463 1.00 72.44 196 LYS A N 1
ATOM 1594 C CA . LYS A 1 196 ? 17.420 -4.986 -5.809 1.00 72.44 196 LYS A CA 1
ATOM 1595 C C . LYS A 1 196 ? 17.738 -6.036 -6.862 1.00 72.44 196 LYS A C 1
ATOM 1597 O O . LYS A 1 196 ? 16.932 -6.281 -7.762 1.00 72.44 196 LYS A O 1
ATOM 1602 N N . ASP A 1 197 ? 18.883 -6.692 -6.709 1.00 57.91 197 ASP A N 1
ATOM 1603 C CA . ASP A 1 197 ? 19.167 -7.900 -7.475 1.00 57.91 197 ASP A CA 1
ATOM 1604 C C . ASP A 1 197 ? 18.193 -8.998 -7.019 1.00 57.91 197 ASP A C 1
ATOM 1606 O O . ASP A 1 197 ? 18.105 -9.313 -5.827 1.00 57.91 197 ASP A O 1
ATOM 1610 N N . GLY A 1 198 ? 17.436 -9.578 -7.954 1.00 51.50 198 GLY A N 1
ATOM 1611 C CA . GLY A 1 198 ? 16.688 -10.806 -7.700 1.00 51.50 198 GLY A CA 1
ATOM 1612 C C . GLY A 1 198 ? 17.706 -11.880 -7.335 1.00 51.50 198 GLY A C 1
ATOM 1613 O O . GLY A 1 198 ? 18.417 -12.379 -8.207 1.00 51.50 198 GLY A O 1
ATOM 1614 N N . GLY A 1 199 ? 17.878 -12.151 -6.037 1.00 42.62 199 GLY A N 1
ATOM 1615 C CA . GLY A 1 199 ? 18.962 -12.992 -5.532 1.00 42.62 199 GLY A CA 1
ATOM 1616 C C . GLY A 1 199 ? 19.076 -14.314 -6.298 1.00 42.62 199 GLY A C 1
ATOM 1617 O O . GLY A 1 199 ? 18.102 -14.803 -6.866 1.00 42.62 199 GLY A O 1
ATOM 1618 N N . LYS A 1 200 ? 20.263 -14.941 -6.282 1.00 41.78 200 LYS A N 1
ATOM 1619 C CA . LYS A 1 200 ? 20.615 -16.164 -7.049 1.00 41.78 200 LYS A CA 1
ATOM 1620 C C . LYS A 1 200 ? 19.582 -17.317 -7.029 1.00 41.78 200 LYS A C 1
ATOM 1622 O O . LYS A 1 200 ? 19.700 -18.220 -7.853 1.00 41.78 200 LYS A O 1
ATOM 1627 N N . LYS A 1 201 ? 18.600 -17.306 -6.118 1.00 44.50 201 LYS A N 1
ATOM 1628 C CA . LYS A 1 201 ? 17.503 -18.280 -5.999 1.00 44.50 201 LYS A CA 1
ATOM 1629 C C . LYS A 1 201 ? 16.288 -18.022 -6.912 1.00 44.50 201 LYS A C 1
ATOM 1631 O O . LYS A 1 201 ? 15.525 -18.955 -7.116 1.00 44.50 201 LYS A O 1
ATOM 1636 N N . GLU A 1 202 ? 16.117 -16.840 -7.514 1.00 45.56 202 GLU A N 1
ATOM 1637 C CA . GLU A 1 202 ? 14.957 -16.533 -8.387 1.00 45.56 202 GLU A CA 1
ATOM 1638 C C . GLU A 1 202 ? 15.171 -16.883 -9.869 1.00 45.56 202 GLU A C 1
ATOM 1640 O O . GLU A 1 202 ? 14.424 -16.466 -10.751 1.00 45.56 202 GLU A O 1
ATOM 1645 N N . LYS A 1 203 ? 16.159 -17.728 -10.177 1.00 43.22 203 LYS A N 1
ATOM 1646 C CA . LYS A 1 203 ? 16.244 -18.365 -11.495 1.00 43.22 203 LYS A CA 1
ATOM 1647 C C . LYS A 1 203 ? 15.270 -19.542 -11.557 1.00 43.22 203 LYS A C 1
ATOM 1649 O O . LYS A 1 203 ? 15.709 -20.680 -11.412 1.00 43.22 203 LYS A O 1
ATOM 1654 N N . LYS A 1 204 ? 13.982 -19.239 -11.775 1.00 49.53 204 LYS A N 1
ATOM 1655 C CA . LYS A 1 204 ? 12.927 -20.044 -12.443 1.00 49.53 204 LYS A CA 1
ATOM 1656 C C . LYS A 1 204 ? 11.560 -19.873 -11.763 1.00 49.53 204 LYS A C 1
ATOM 1658 O O . LYS A 1 204 ? 11.229 -20.639 -10.864 1.00 49.53 204 LYS A O 1
ATOM 1663 N N . LYS A 1 205 ? 10.738 -18.961 -12.287 1.00 41.56 205 LYS A N 1
ATOM 1664 C CA . LYS A 1 205 ? 9.332 -19.210 -12.658 1.00 41.56 205 LYS A CA 1
ATOM 1665 C C . LYS A 1 205 ? 8.844 -17.984 -13.439 1.00 41.56 205 LYS A C 1
ATOM 1667 O O . LYS A 1 205 ? 8.917 -16.881 -12.925 1.00 41.56 205 LYS A O 1
ATOM 1672 N N . ASP A 1 206 ? 8.428 -18.208 -14.678 1.00 36.91 206 ASP A N 1
ATOM 1673 C CA . ASP A 1 206 ? 7.829 -17.246 -15.615 1.00 36.91 206 ASP A CA 1
ATOM 1674 C C . ASP A 1 206 ? 8.761 -16.214 -16.282 1.00 36.91 206 ASP A C 1
ATOM 1676 O O . ASP A 1 206 ? 9.327 -15.309 -15.678 1.00 36.91 206 ASP A O 1
ATOM 1680 N N . SER A 1 207 ? 8.891 -16.343 -17.608 1.00 37.25 207 SER A N 1
ATOM 1681 C CA . SER A 1 207 ? 9.687 -15.475 -18.490 1.00 37.25 207 SER A CA 1
ATOM 1682 C C . SER A 1 207 ? 9.014 -14.136 -18.821 1.00 37.25 207 SER A C 1
ATOM 1684 O O . SER A 1 207 ? 9.452 -13.442 -19.735 1.00 37.25 207 SER A O 1
ATOM 1686 N N . THR A 1 208 ? 7.912 -13.800 -18.148 1.00 38.38 208 THR A N 1
ATOM 1687 C CA . THR A 1 208 ? 7.045 -12.653 -18.472 1.00 38.38 208 THR A CA 1
ATOM 1688 C C . THR A 1 208 ? 7.179 -11.470 -17.517 1.00 38.38 208 THR A C 1
ATOM 1690 O O . THR A 1 208 ? 6.636 -10.407 -17.794 1.00 38.38 208 THR A O 1
ATOM 1693 N N . THR A 1 209 ? 7.942 -11.606 -16.435 1.00 42.38 209 THR A N 1
ATOM 1694 C CA . THR A 1 209 ? 8.250 -10.511 -15.505 1.00 42.38 209 THR A CA 1
ATOM 1695 C C . THR A 1 209 ? 9.713 -10.103 -15.631 1.00 42.38 209 THR A C 1
ATOM 1697 O O . THR A 1 209 ? 10.594 -10.962 -15.667 1.00 42.38 209 THR A O 1
ATOM 1700 N N . SER A 1 210 ? 9.987 -8.795 -15.687 1.00 46.34 210 SER A N 1
ATOM 1701 C CA . SER A 1 210 ? 11.362 -8.294 -15.622 1.00 46.34 210 SER A CA 1
ATOM 1702 C C . SER A 1 210 ? 12.009 -8.753 -14.302 1.00 46.34 210 SER A C 1
ATOM 1704 O O . SER A 1 210 ? 11.392 -8.587 -13.249 1.00 46.34 210 SER A O 1
ATOM 1706 N N . PRO A 1 211 ? 13.227 -9.327 -14.313 1.00 53.66 211 PRO A N 1
ATOM 1707 C CA . PRO A 1 211 ? 13.877 -9.895 -13.124 1.00 53.66 211 PRO A CA 1
ATOM 1708 C C . PRO A 1 211 ? 14.356 -8.845 -12.104 1.00 53.66 211 PRO A C 1
ATOM 1710 O O . PRO A 1 211 ? 14.908 -9.206 -11.065 1.00 53.66 211 PRO A O 1
ATOM 1713 N N . VAL A 1 212 ? 14.188 -7.551 -12.393 1.00 63.69 212 VAL A N 1
ATOM 1714 C CA . VAL A 1 212 ? 14.682 -6.460 -11.547 1.00 63.69 212 VAL A CA 1
ATOM 1715 C C . VAL A 1 212 ? 13.583 -6.010 -10.590 1.00 63.69 212 VAL A C 1
ATOM 1717 O O . VAL A 1 212 ? 12.629 -5.337 -10.987 1.00 63.69 212 VAL A O 1
ATOM 1720 N N . LYS A 1 213 ? 13.738 -6.346 -9.308 1.00 81.12 213 LYS A N 1
ATOM 1721 C CA . LYS A 1 213 ? 12.879 -5.824 -8.241 1.00 81.12 213 LYS A CA 1
ATOM 1722 C C . LYS A 1 213 ? 13.372 -4.443 -7.841 1.00 81.12 213 LYS A C 1
ATOM 1724 O O . LYS A 1 213 ? 14.567 -4.219 -7.694 1.00 81.12 213 LYS A O 1
ATOM 1729 N N . CYS A 1 214 ? 12.468 -3.502 -7.635 1.00 88.50 214 CYS A N 1
ATOM 1730 C CA . CYS A 1 214 ? 12.793 -2.189 -7.098 1.00 88.50 214 CYS A CA 1
ATOM 1731 C C . CYS A 1 214 ? 12.373 -2.119 -5.633 1.00 88.50 214 CYS A C 1
ATOM 1733 O O . CYS A 1 214 ? 11.352 -2.667 -5.236 1.00 88.50 214 CYS A O 1
ATOM 1735 N N . CYS A 1 215 ? 13.141 -1.413 -4.822 1.00 91.44 215 CYS A N 1
ATOM 1736 C CA . CYS A 1 215 ? 12.766 -1.053 -3.468 1.00 91.44 215 CYS A CA 1
ATOM 1737 C C . CYS A 1 215 ? 12.361 0.418 -3.463 1.00 91.44 215 CYS A C 1
ATOM 1739 O O . CYS A 1 215 ? 13.096 1.293 -3.936 1.00 91.44 215 CYS A O 1
ATOM 1741 N N . PHE A 1 216 ? 11.167 0.672 -2.952 1.00 94.75 216 PHE A N 1
ATOM 1742 C CA . PHE A 1 216 ? 10.633 1.995 -2.701 1.00 94.75 216 PHE A CA 1
ATOM 1743 C C . PHE A 1 216 ? 10.515 2.178 -1.191 1.00 94.75 216 PHE A C 1
ATOM 1745 O O . PHE A 1 216 ? 10.213 1.230 -0.466 1.00 94.75 216 PHE A O 1
ATOM 1752 N N . ILE A 1 217 ? 10.752 3.397 -0.716 1.00 94.25 217 ILE A N 1
ATOM 1753 C CA . ILE A 1 217 ? 10.669 3.730 0.709 1.00 94.25 217 ILE A CA 1
ATOM 1754 C C . ILE A 1 217 ? 9.659 4.844 0.939 1.00 94.25 217 ILE A C 1
ATOM 1756 O O . ILE A 1 217 ? 9.514 5.733 0.094 1.00 94.25 217 ILE A O 1
ATOM 1760 N N . ARG A 1 218 ? 8.969 4.804 2.079 1.00 94.88 218 ARG A N 1
ATOM 1761 C CA . ARG A 1 218 ? 8.026 5.854 2.470 1.00 94.88 218 ARG A CA 1
ATOM 1762 C C . ARG A 1 218 ? 8.782 7.152 2.738 1.00 94.88 218 ARG A C 1
ATOM 1764 O O . ARG A 1 218 ? 9.570 7.230 3.680 1.00 94.88 218 ARG A O 1
ATOM 1771 N N . MET A 1 219 ? 8.500 8.169 1.932 1.00 93.00 219 MET A N 1
ATOM 1772 C CA . MET A 1 219 ? 9.097 9.501 2.076 1.00 93.00 219 MET A CA 1
ATOM 1773 C C . MET A 1 219 ? 8.126 10.507 2.680 1.00 93.00 219 MET A C 1
ATOM 1775 O O . MET A 1 219 ? 8.544 11.400 3.410 1.00 93.00 219 MET A O 1
ATOM 1779 N N . GLU A 1 220 ? 6.838 10.358 2.387 1.00 91.81 220 GLU A N 1
ATOM 1780 C CA . GLU A 1 220 ? 5.801 11.308 2.779 1.00 91.81 220 GLU A CA 1
ATOM 1781 C C . GLU A 1 220 ? 4.598 10.545 3.338 1.00 91.81 220 GLU A C 1
ATOM 1783 O O . GLU A 1 220 ? 4.280 9.438 2.889 1.00 91.81 220 GLU A O 1
ATOM 1788 N N . SER A 1 221 ? 3.938 11.133 4.330 1.00 92.69 221 SER A N 1
ATOM 1789 C CA . SER A 1 221 ? 2.647 10.669 4.818 1.00 92.69 221 SER A CA 1
ATOM 1790 C C . SER A 1 221 ? 1.853 11.823 5.403 1.00 92.69 221 SER A C 1
ATOM 1792 O O . SER A 1 221 ? 2.414 12.678 6.088 1.00 92.69 221 SER A O 1
ATOM 1794 N N . VAL A 1 222 ? 0.548 11.804 5.154 1.00 92.06 222 VAL A N 1
ATOM 1795 C CA . VAL A 1 222 ? -0.436 12.665 5.825 1.00 92.06 222 VAL A CA 1
ATOM 1796 C C . VAL A 1 222 ? -1.448 11.844 6.637 1.00 92.06 222 VAL A C 1
ATOM 1798 O O . VAL A 1 222 ? -2.488 12.359 7.037 1.00 92.06 222 VAL A O 1
ATOM 1801 N N . ALA A 1 223 ? -1.171 10.554 6.871 1.00 91.56 223 ALA A N 1
ATOM 1802 C CA . ALA A 1 223 ? -2.003 9.700 7.715 1.00 91.56 223 ALA A CA 1
ATOM 1803 C C . ALA A 1 223 ? -1.895 10.118 9.187 1.00 91.56 223 ALA A C 1
ATOM 1805 O O . ALA A 1 223 ? -0.794 10.289 9.704 1.00 91.56 223 ALA A O 1
ATOM 1806 N N . SER A 1 224 ? -3.022 10.199 9.893 1.00 89.25 224 SER A N 1
ATOM 1807 C CA . SER A 1 224 ? -3.050 10.610 11.303 1.00 89.25 224 SER A CA 1
ATOM 1808 C C . SER A 1 224 ? -2.367 9.623 12.251 1.00 89.25 224 SER A C 1
ATOM 1810 O O . SER A 1 224 ? -1.912 10.024 13.316 1.00 89.25 224 SER A O 1
ATOM 1812 N N . ILE A 1 225 ? -2.320 8.333 11.897 1.00 89.50 225 ILE A N 1
ATOM 1813 C CA . ILE A 1 225 ? -1.657 7.303 12.713 1.00 89.50 225 ILE A CA 1
ATOM 1814 C C . ILE A 1 225 ? -0.125 7.386 12.635 1.00 89.50 225 ILE A C 1
ATOM 1816 O O . ILE A 1 225 ? 0.576 6.783 13.446 1.00 89.50 225 ILE A O 1
ATOM 1820 N N . ASP A 1 226 ? 0.413 8.095 11.640 1.00 88.62 226 ASP A N 1
ATOM 1821 C CA . ASP A 1 226 ? 1.849 8.172 11.440 1.00 88.62 226 ASP A CA 1
ATOM 1822 C C . ASP A 1 226 ? 2.494 9.190 12.368 1.00 88.62 226 ASP A C 1
ATOM 1824 O O . ASP A 1 226 ? 2.157 10.370 12.363 1.00 88.62 226 ASP A O 1
ATOM 1828 N N . ASN A 1 227 ? 3.487 8.726 13.125 1.00 70.62 227 ASN A N 1
ATOM 1829 C CA . ASN A 1 227 ? 4.327 9.613 13.910 1.00 70.62 227 ASN A CA 1
ATOM 1830 C C . ASN A 1 227 ? 5.250 10.435 12.988 1.00 70.62 227 ASN A C 1
ATOM 1832 O O . ASN A 1 227 ? 5.830 9.911 12.029 1.00 70.62 227 ASN A O 1
ATOM 1836 N N . HIS A 1 228 ? 5.433 11.714 13.314 1.00 65.81 228 HIS A N 1
ATOM 1837 C CA . HIS A 1 228 ? 6.339 12.623 12.615 1.00 65.81 228 HIS A CA 1
ATOM 1838 C C . HIS A 1 228 ? 7.829 12.274 12.808 1.00 65.81 228 HIS A C 1
ATOM 1840 O O . HIS A 1 228 ? 8.664 12.781 12.059 1.00 65.81 228 HIS A O 1
ATOM 1846 N N . ASP A 1 229 ? 8.161 11.351 13.720 1.00 67.62 229 ASP A N 1
ATOM 1847 C CA . ASP A 1 229 ? 9.534 10.906 14.026 1.00 67.62 229 ASP A CA 1
ATOM 1848 C C . ASP A 1 229 ? 10.158 9.954 12.981 1.00 67.62 229 ASP A C 1
ATOM 1850 O O . ASP A 1 229 ? 11.181 9.313 13.235 1.00 67.62 229 ASP A O 1
ATOM 1854 N N . ASN A 1 230 ? 9.574 9.830 11.783 1.00 78.62 230 ASN A N 1
ATOM 1855 C CA . ASN A 1 230 ? 10.214 9.097 10.690 1.00 78.62 230 ASN A CA 1
ATOM 1856 C C . ASN A 1 230 ? 11.596 9.715 10.395 1.00 78.62 230 ASN A C 1
ATOM 1858 O O . ASN A 1 230 ? 11.692 10.887 10.037 1.00 78.62 230 ASN A O 1
ATOM 1862 N N . ILE A 1 231 ? 12.666 8.913 10.464 1.00 85.94 231 ILE A N 1
ATOM 1863 C CA . ILE A 1 231 ? 14.052 9.344 10.191 1.00 85.94 231 ILE A CA 1
ATOM 1864 C C . ILE A 1 231 ? 14.235 9.985 8.804 1.00 85.94 231 ILE A C 1
ATOM 1866 O O . ILE A 1 231 ? 15.196 10.723 8.577 1.00 85.94 231 ILE A O 1
ATOM 1870 N N . LEU A 1 232 ? 13.327 9.714 7.866 1.00 88.69 232 LEU A N 1
ATOM 1871 C CA . LEU A 1 232 ? 13.324 10.277 6.517 1.00 88.69 232 LEU A CA 1
ATOM 1872 C C . LEU A 1 232 ? 12.417 11.499 6.346 1.00 88.69 232 LEU A C 1
ATOM 1874 O O . LEU A 1 232 ? 12.399 12.078 5.260 1.00 88.69 232 LEU A O 1
ATOM 1878 N N . CYS A 1 233 ? 11.703 11.920 7.391 1.00 86.25 233 CYS A N 1
ATOM 1879 C CA . CYS A 1 233 ? 10.835 13.091 7.359 1.00 86.25 233 CYS A CA 1
ATOM 1880 C C . CYS A 1 233 ? 11.616 14.336 6.901 1.00 86.25 233 CYS A C 1
ATOM 1882 O O . CYS A 1 233 ? 12.717 14.618 7.383 1.00 86.25 233 CYS A O 1
ATOM 1884 N N . GLY A 1 234 ? 11.075 15.047 5.908 1.00 85.00 234 GLY A N 1
ATOM 1885 C CA . GLY A 1 234 ? 11.691 16.244 5.323 1.00 85.00 234 GLY A CA 1
ATOM 1886 C C . GLY A 1 234 ? 12.977 16.001 4.519 1.00 85.00 234 GLY A C 1
ATOM 1887 O O . GLY A 1 234 ? 13.583 16.960 4.040 1.00 85.00 234 GLY A O 1
ATOM 1888 N N . LYS A 1 235 ? 13.423 14.749 4.347 1.00 90.06 235 LYS A N 1
ATOM 1889 C CA . LYS A 1 235 ? 14.600 14.428 3.531 1.00 90.06 235 LYS A CA 1
ATOM 1890 C C . LYS A 1 235 ? 14.210 14.221 2.073 1.00 90.06 235 LYS A C 1
ATOM 1892 O O . LYS A 1 235 ? 13.175 13.658 1.743 1.00 90.06 235 LYS A O 1
ATOM 1897 N N . THR A 1 236 ? 15.109 14.596 1.175 1.00 90.88 236 THR A N 1
ATOM 1898 C CA . THR A 1 236 ? 15.052 14.172 -0.228 1.00 90.88 236 THR A CA 1
ATOM 1899 C C . THR A 1 236 ? 15.462 12.704 -0.362 1.00 90.88 236 THR A C 1
ATOM 1901 O O . THR A 1 236 ? 16.247 12.195 0.440 1.00 90.88 236 THR A O 1
ATOM 1904 N N . ILE A 1 237 ? 15.039 12.027 -1.438 1.00 89.69 237 ILE A N 1
ATOM 1905 C CA . ILE A 1 237 ? 15.524 10.667 -1.754 1.00 89.69 237 ILE A CA 1
ATOM 1906 C C . ILE A 1 237 ? 17.054 10.615 -1.841 1.00 89.69 237 ILE A C 1
ATOM 1908 O O . ILE A 1 237 ? 17.674 9.645 -1.409 1.00 89.69 237 ILE A O 1
ATOM 1912 N N . ARG A 1 238 ? 17.688 11.680 -2.346 1.00 87.56 238 ARG A N 1
ATOM 1913 C CA . ARG A 1 238 ? 19.149 11.788 -2.379 1.00 87.56 238 ARG A CA 1
ATOM 1914 C C . ARG A 1 238 ? 19.740 11.726 -0.967 1.00 87.56 238 ARG A C 1
ATOM 1916 O O . ARG A 1 238 ? 20.641 10.928 -0.734 1.00 87.56 238 ARG A O 1
ATOM 1923 N N . GLN A 1 239 ? 19.220 12.518 -0.030 1.00 89.44 239 GLN A N 1
ATOM 1924 C CA . GLN A 1 239 ? 19.654 12.503 1.373 1.00 89.44 239 GLN A CA 1
ATOM 1925 C C . GLN A 1 239 ? 19.355 11.168 2.063 1.00 89.44 239 GLN A C 1
ATOM 1927 O O . GLN A 1 239 ? 20.202 10.675 2.804 1.00 89.44 239 GLN A O 1
ATOM 1932 N N . ALA A 1 240 ? 18.199 10.554 1.786 1.00 89.12 240 ALA A N 1
ATOM 1933 C CA . ALA A 1 240 ? 17.878 9.219 2.284 1.00 89.12 240 ALA A CA 1
ATOM 1934 C C . ALA A 1 240 ? 18.935 8.202 1.829 1.00 89.12 240 ALA A C 1
ATOM 1936 O O . ALA A 1 240 ? 19.472 7.460 2.644 1.00 89.12 240 ALA A O 1
ATOM 1937 N N . ARG A 1 241 ? 19.326 8.219 0.548 1.00 86.38 241 ARG A N 1
ATOM 1938 C CA . ARG A 1 241 ? 20.396 7.341 0.052 1.00 86.38 241 ARG A CA 1
ATOM 1939 C C . ARG A 1 241 ? 21.725 7.618 0.750 1.00 86.38 241 ARG A C 1
ATOM 1941 O O . ARG A 1 241 ? 22.400 6.669 1.118 1.00 86.38 241 ARG A O 1
ATOM 1948 N N . TYR A 1 242 ? 22.096 8.880 0.973 1.00 83.62 242 TYR A N 1
ATOM 1949 C CA . TYR A 1 242 ? 23.326 9.203 1.711 1.00 83.62 242 TYR A CA 1
ATOM 1950 C C . TYR A 1 242 ? 23.343 8.614 3.126 1.00 83.62 242 TYR A C 1
ATOM 1952 O O . TYR A 1 242 ? 24.375 8.071 3.520 1.00 83.62 242 TYR A O 1
ATOM 1960 N N . LEU A 1 243 ? 22.211 8.660 3.838 1.00 82.69 243 LEU A N 1
ATOM 1961 C CA . LEU A 1 243 ? 22.064 8.103 5.187 1.00 82.69 243 LEU A CA 1
ATOM 1962 C C . LEU A 1 243 ? 22.430 6.611 5.236 1.00 82.69 243 LEU A C 1
ATOM 1964 O O . LEU A 1 243 ? 23.137 6.178 6.138 1.00 82.69 243 LEU A O 1
ATOM 1968 N N . PHE A 1 244 ? 21.976 5.842 4.246 1.00 77.00 244 PHE A N 1
ATOM 1969 C CA . PHE A 1 244 ? 22.180 4.391 4.195 1.00 77.00 244 PHE A CA 1
ATOM 1970 C C . PHE A 1 244 ? 23.469 3.963 3.486 1.00 77.00 244 PHE A C 1
ATOM 1972 O O . PHE A 1 244 ? 23.897 2.821 3.630 1.00 77.00 244 PHE A O 1
ATOM 1979 N N . MET A 1 245 ? 24.089 4.854 2.708 1.00 65.50 245 MET A N 1
ATOM 1980 C CA . MET A 1 245 ? 25.201 4.503 1.813 1.00 65.50 245 MET A CA 1
ATOM 1981 C C . MET A 1 245 ? 26.556 5.064 2.263 1.00 65.50 245 MET A C 1
ATOM 1983 O O . MET A 1 245 ? 27.569 4.720 1.647 1.00 65.50 245 MET A O 1
ATOM 1987 N N . HIS A 1 246 ? 26.590 5.918 3.298 1.00 59.97 246 HIS A N 1
ATOM 1988 C CA . HIS A 1 246 ? 27.766 6.704 3.700 1.00 59.97 246 HIS A CA 1
ATOM 1989 C C . HIS A 1 246 ? 28.440 7.361 2.488 1.00 59.97 246 HIS A C 1
ATOM 1991 O O . HIS A 1 246 ? 29.627 7.156 2.237 1.00 59.97 246 HIS A O 1
ATOM 1997 N N . GLY A 1 247 ? 27.660 8.083 1.676 1.00 49.72 247 GLY A N 1
ATOM 1998 C CA . GLY A 1 247 ? 28.122 8.571 0.371 1.00 49.72 247 GLY A CA 1
ATOM 1999 C C . GLY A 1 247 ? 29.334 9.510 0.423 1.00 49.72 247 GLY A C 1
ATOM 2000 O O . GLY A 1 247 ? 30.026 9.624 -0.581 1.00 49.72 247 GLY A O 1
ATOM 2001 N N . ASP A 1 248 ? 29.642 10.093 1.584 1.00 47.53 248 ASP A N 1
ATOM 2002 C CA . ASP A 1 248 ? 30.849 10.904 1.804 1.00 47.53 248 ASP A CA 1
ATOM 2003 C C . ASP A 1 248 ? 32.145 10.065 1.825 1.00 47.53 248 ASP A C 1
ATOM 2005 O O . ASP A 1 248 ? 33.228 10.588 1.585 1.00 47.53 248 ASP A O 1
ATOM 2009 N N . ASN A 1 249 ? 32.042 8.745 2.032 1.00 48.66 249 ASN A N 1
ATOM 2010 C CA . ASN A 1 249 ? 33.171 7.804 2.049 1.00 48.66 249 ASN A CA 1
ATOM 2011 C C . ASN A 1 249 ? 33.349 7.041 0.721 1.00 48.66 249 ASN A C 1
ATOM 2013 O O . ASN A 1 249 ? 34.093 6.058 0.666 1.00 48.66 249 ASN A O 1
ATOM 2017 N N . LEU A 1 250 ? 32.643 7.429 -0.345 1.00 47.06 250 LEU A N 1
ATOM 2018 C CA . LEU A 1 250 ? 32.691 6.742 -1.636 1.00 47.06 250 LEU A CA 1
ATOM 2019 C C . LEU A 1 250 ? 33.437 7.578 -2.674 1.00 47.06 250 LEU A C 1
ATOM 2021 O O . LEU A 1 250 ? 32.972 8.624 -3.111 1.00 47.06 250 LEU A O 1
ATOM 2025 N N . SER A 1 251 ? 34.586 7.069 -3.114 1.00 50.62 251 SER A N 1
ATOM 2026 C CA . SER A 1 251 ? 35.495 7.743 -4.050 1.00 50.62 251 SER A CA 1
ATOM 2027 C C . SER A 1 251 ? 34.982 7.849 -5.496 1.00 50.62 251 SER A C 1
ATOM 2029 O O . SER A 1 251 ? 35.630 8.498 -6.314 1.00 50.62 251 SER A O 1
ATOM 2031 N N . SER A 1 252 ? 33.845 7.229 -5.847 1.00 55.66 252 SER A N 1
ATOM 2032 C CA . SER A 1 252 ? 33.274 7.295 -7.201 1.00 55.66 252 SER A CA 1
ATOM 2033 C C . SER A 1 252 ? 31.775 6.962 -7.272 1.00 55.66 252 SER A C 1
ATOM 2035 O O . SER A 1 252 ? 31.227 6.227 -6.445 1.00 55.66 252 SER A O 1
ATOM 2037 N N . LEU A 1 253 ? 31.121 7.439 -8.341 1.00 49.84 253 LEU A N 1
ATOM 2038 C CA . LEU A 1 253 ? 29.731 7.110 -8.687 1.00 49.84 253 LEU A CA 1
ATOM 2039 C C . LEU A 1 253 ? 29.534 5.610 -8.985 1.00 49.84 253 LEU A C 1
ATOM 2041 O O . LEU A 1 253 ? 28.478 5.062 -8.684 1.00 49.84 253 LEU A O 1
ATOM 2045 N N . SER A 1 254 ? 30.546 4.924 -9.527 1.00 52.19 254 SER A N 1
ATOM 2046 C CA . SER A 1 254 ? 30.481 3.476 -9.780 1.00 52.19 254 SER A CA 1
ATOM 2047 C C . SER A 1 254 ? 30.410 2.664 -8.483 1.00 52.19 254 SER A C 1
ATOM 2049 O O . SER A 1 254 ? 29.591 1.752 -8.377 1.00 52.19 254 SER A O 1
ATOM 2051 N N . ASN A 1 255 ? 31.183 3.045 -7.461 1.00 53.91 255 ASN A N 1
ATOM 2052 C CA . ASN A 1 255 ? 31.146 2.412 -6.140 1.00 53.91 255 ASN A CA 1
ATOM 2053 C C . ASN A 1 255 ? 29.819 2.686 -5.413 1.00 53.91 255 ASN A C 1
ATOM 2055 O O . ASN A 1 255 ? 29.308 1.828 -4.694 1.00 53.91 255 ASN A O 1
ATOM 2059 N N . TYR A 1 256 ? 29.232 3.863 -5.642 1.00 51.28 256 TYR A N 1
ATOM 2060 C CA . TYR A 1 256 ? 27.887 4.199 -5.179 1.00 51.28 256 TYR A CA 1
ATOM 2061 C C . TYR A 1 256 ? 26.814 3.319 -5.831 1.00 51.28 256 TYR A C 1
ATOM 2063 O O . TYR A 1 256 ? 26.003 2.729 -5.123 1.00 51.28 256 TYR A O 1
ATOM 2071 N N . MET A 1 257 ? 26.836 3.153 -7.156 1.00 48.38 257 MET A N 1
ATOM 2072 C CA . MET A 1 257 ? 25.862 2.303 -7.854 1.00 48.38 257 MET A CA 1
ATOM 2073 C C . MET A 1 257 ? 25.976 0.825 -7.458 1.00 48.38 257 MET A C 1
ATOM 2075 O O . MET A 1 257 ? 24.954 0.169 -7.272 1.00 48.38 257 MET A O 1
ATOM 2079 N N . ALA A 1 258 ? 27.194 0.314 -7.249 1.00 54.88 258 ALA A N 1
ATOM 2080 C CA . ALA A 1 258 ? 27.414 -1.063 -6.806 1.00 54.88 258 ALA A CA 1
ATOM 2081 C C . ALA A 1 258 ? 26.796 -1.351 -5.424 1.00 54.88 258 ALA A C 1
ATOM 2083 O O . ALA A 1 258 ? 26.249 -2.430 -5.215 1.00 54.88 258 ALA A O 1
ATOM 2084 N N . ARG A 1 259 ? 26.828 -0.382 -4.495 1.00 57.06 259 ARG A N 1
ATOM 2085 C CA . ARG A 1 259 ? 26.194 -0.527 -3.172 1.00 57.06 259 ARG A CA 1
ATOM 2086 C C . ARG A 1 259 ? 24.674 -0.451 -3.214 1.00 57.06 259 ARG A C 1
ATOM 2088 O O . ARG A 1 259 ? 24.025 -1.108 -2.405 1.00 57.06 259 ARG A O 1
ATOM 2095 N N . LEU A 1 260 ? 24.123 0.313 -4.161 1.00 52.50 260 LEU A N 1
ATOM 2096 C CA . LEU A 1 260 ? 22.681 0.384 -4.395 1.00 52.50 260 LEU A CA 1
ATOM 2097 C C . LEU A 1 260 ? 22.165 -1.055 -4.626 1.00 52.50 260 LEU A C 1
ATOM 2099 O O . LEU A 1 260 ? 21.308 -1.531 -3.899 1.00 52.50 260 LEU A O 1
ATOM 2103 N N . VAL A 1 261 ? 22.806 -1.817 -5.511 1.00 51.31 261 VAL A N 1
ATOM 2104 C CA . VAL A 1 261 ? 22.398 -3.199 -5.834 1.00 51.31 261 VAL A CA 1
ATOM 2105 C C . VAL A 1 261 ? 22.444 -4.166 -4.629 1.00 51.31 261 VAL A C 1
ATOM 2107 O O . VAL A 1 261 ? 21.759 -5.186 -4.637 1.00 51.31 261 VAL A O 1
ATOM 2110 N N . THR A 1 262 ? 23.217 -3.857 -3.579 1.00 47.56 262 THR A N 1
ATOM 2111 C CA . THR A 1 262 ? 23.437 -4.742 -2.414 1.00 47.56 262 THR A CA 1
ATOM 2112 C C . THR A 1 262 ? 22.529 -4.499 -1.192 1.00 47.56 262 THR A C 1
ATOM 2114 O O . THR A 1 262 ? 22.639 -5.256 -0.226 1.00 47.56 262 THR A O 1
ATOM 2117 N N . LEU A 1 263 ? 21.660 -3.476 -1.202 1.00 48.66 263 LEU A N 1
ATOM 2118 C CA . LEU A 1 263 ? 20.682 -3.163 -0.130 1.00 48.66 263 LEU A CA 1
ATOM 2119 C C . LEU A 1 263 ? 19.323 -3.863 -0.345 1.00 48.66 263 LEU A C 1
ATOM 2121 O O . LEU A 1 263 ? 18.658 -4.267 0.644 1.00 48.66 263 LEU A O 1
#

Radius of gyration: 23.42 Å; chains: 1; bounding box: 80×58×51 Å